Protein AF-A0A820JT38-F1 (afdb_monomer)

Radius of gyration: 21.1 Å; Cα contacts (8 Å, |Δi|>4): 162; chains: 1; bounding box: 49×40×74 Å

Secondary structure (DSSP, 8-state):
-HHHHHHHHHHHHHHHHHH--HHHHHHHHHHHHHSPS-GGGTTGGG--PPPPSSHHHHTSHHHHHHHHHHHHHHHS--TTHHHHHHHHH-TT---S---------S-----EEE-TT--EEEGGGGSSS--HHHHHHHHTT--HHHHHHHHHHHHHHHHHTT----HHHHHHHHHHHHHHHHHHHHHHHHT-SGGGHHHHHHHHHHH-

InterPro domains:
  IPR051436 Autophagy-related EPG5 [PTHR31139] (6-208)
  IPR060556 Epg5-like, TPR-like [PF27737] (155-208)
  IPR060558 Epg5-like, N-terminal domain [PF27745] (1-121)

Solvent-accessible surface area (backbone atoms only — not comparable to full-atom values): 12317 Å² total; per-residue (Å²): 109,70,69,59,56,53,50,51,51,50,53,51,49,54,53,46,64,74,76,44,59,66,64,54,45,51,51,45,43,59,55,58,70,50,47,59,54,68,39,48,84,69,50,39,86,70,46,64,64,87,80,66,91,45,54,70,49,48,70,28,71,67,45,44,50,45,54,53,49,54,50,46,62,72,35,40,86,65,82,65,36,56,61,54,41,45,70,72,36,40,101,76,64,71,73,59,89,66,81,86,75,78,88,83,89,86,79,83,74,74,54,61,46,62,48,100,87,68,51,77,37,50,66,81,64,59,59,73,46,74,46,43,63,32,54,44,45,52,49,67,43,55,60,56,62,60,53,51,44,46,65,49,54,53,52,52,55,34,57,73,67,74,43,80,76,50,68,66,57,54,53,50,50,50,53,53,50,49,53,50,51,55,52,49,55,53,20,49,64,66,47,68,52,80,83,30,53,66,40,52,52,48,54,54,61,62,75,105

Mean predicted aligned error: 10.17 Å

pLDDT: mean 79.03, std 18.43, range [31.72, 95.62]

Organism: NCBI:txid433720

Structure (mmCIF, N/CA/C/O backbone):
data_AF-A0A820JT38-F1
#
_entry.id   AF-A0A820JT38-F1
#
loop_
_atom_site.group_PDB
_atom_site.id
_atom_site.type_symbol
_atom_site.label_atom_id
_atom_site.label_alt_id
_atom_site.label_comp_id
_atom_site.label_asym_id
_atom_site.label_entity_id
_atom_site.label_seq_id
_atom_site.pdbx_PDB_ins_code
_atom_site.Cartn_x
_atom_site.Cartn_y
_atom_site.Cartn_z
_atom_site.occupancy
_atom_site.B_iso_or_equiv
_atom_site.auth_seq_id
_atom_site.auth_comp_id
_atom_site.auth_asym_id
_atom_site.auth_atom_id
_atom_site.pdbx_PDB_model_num
ATOM 1 N N . PHE A 1 1 ? 28.021 5.448 -10.451 1.00 70.00 1 PHE A N 1
ATOM 2 C CA . PHE A 1 1 ? 26.920 6.382 -10.771 1.00 70.00 1 PHE A CA 1
ATOM 3 C C . PHE A 1 1 ? 25.595 5.918 -10.165 1.00 70.00 1 PHE A C 1
ATOM 5 O O . PHE A 1 1 ? 25.143 6.537 -9.217 1.00 70.00 1 PHE A O 1
ATOM 12 N N . TYR A 1 2 ? 25.034 4.781 -10.594 1.00 77.19 2 TYR A N 1
ATOM 13 C CA . TYR A 1 2 ? 23.730 4.281 -10.124 1.00 77.19 2 TYR A CA 1
ATOM 14 C C . TYR A 1 2 ? 23.557 4.170 -8.596 1.00 77.19 2 TYR A C 1
ATOM 16 O O . TYR A 1 2 ? 22.574 4.657 -8.041 1.00 77.19 2 TYR A O 1
ATOM 24 N N . THR A 1 3 ? 24.531 3.580 -7.898 1.00 83.19 3 THR A N 1
ATOM 25 C CA . THR A 1 3 ? 24.501 3.426 -6.432 1.00 83.19 3 THR A CA 1
ATOM 26 C C . THR A 1 3 ? 24.465 4.773 -5.710 1.00 83.19 3 THR A C 1
ATOM 28 O O . THR A 1 3 ? 23.730 4.937 -4.742 1.00 83.19 3 THR A O 1
ATOM 31 N N . TYR A 1 4 ? 25.214 5.752 -6.223 1.00 87.69 4 TYR A N 1
ATOM 32 C CA . TYR A 1 4 ? 25.262 7.106 -5.678 1.00 87.69 4 TYR A CA 1
ATOM 33 C C . TYR A 1 4 ? 23.919 7.824 -5.862 1.00 87.69 4 TYR A C 1
ATOM 35 O O . TYR A 1 4 ? 23.376 8.366 -4.904 1.00 87.69 4 TYR A O 1
ATOM 43 N N . THR A 1 5 ? 23.320 7.739 -7.054 1.00 87.75 5 THR A N 1
ATOM 44 C CA . THR A 1 5 ? 21.993 8.314 -7.322 1.00 87.75 5 THR A CA 1
ATOM 45 C C . THR A 1 5 ? 20.912 7.681 -6.443 1.00 87.75 5 THR A C 1
ATOM 47 O O . THR A 1 5 ? 20.077 8.393 -5.891 1.00 87.75 5 THR A O 1
ATOM 50 N N . ARG A 1 6 ? 20.947 6.355 -6.240 1.00 85.62 6 ARG A N 1
ATOM 51 C CA . ARG A 1 6 ? 20.030 5.666 -5.315 1.00 85.62 6 ARG A CA 1
ATOM 52 C C . ARG A 1 6 ? 20.213 6.118 -3.867 1.00 85.62 6 ARG A C 1
ATOM 54 O O . ARG A 1 6 ? 19.229 6.258 -3.146 1.00 85.62 6 ARG A O 1
ATOM 61 N N . GLN A 1 7 ? 21.451 6.338 -3.434 1.00 89.44 7 GLN A N 1
ATOM 62 C CA . GLN A 1 7 ? 21.735 6.817 -2.085 1.00 89.44 7 GLN A CA 1
ATOM 63 C C . GLN A 1 7 ? 21.218 8.243 -1.871 1.00 89.44 7 GLN A C 1
ATOM 65 O O . GLN A 1 7 ? 20.583 8.500 -0.850 1.00 89.44 7 GLN A O 1
ATOM 70 N N . LEU A 1 8 ? 21.426 9.138 -2.840 1.00 91.44 8 LEU A N 1
ATOM 71 C CA . LEU A 1 8 ? 20.862 10.489 -2.811 1.00 91.44 8 LEU A CA 1
ATOM 72 C C . LEU A 1 8 ? 19.334 10.450 -2.756 1.00 91.44 8 LEU A C 1
ATOM 74 O O . LEU A 1 8 ? 18.736 11.092 -1.900 1.00 91.44 8 LEU A O 1
ATOM 78 N N . LEU A 1 9 ? 18.706 9.636 -3.607 1.00 92.62 9 LEU A N 1
ATOM 79 C CA . LEU A 1 9 ? 17.253 9.481 -3.628 1.00 92.62 9 LEU A CA 1
ATOM 80 C C . LEU A 1 9 ? 16.720 8.975 -2.280 1.00 92.62 9 LEU A C 1
ATOM 82 O O . LEU A 1 9 ? 15.746 9.520 -1.766 1.00 92.62 9 LEU A O 1
ATOM 86 N N . LYS A 1 10 ? 17.401 8.004 -1.658 1.00 91.19 10 LYS A N 1
ATOM 87 C CA . LYS A 1 10 ? 17.075 7.548 -0.301 1.00 91.19 10 LYS A CA 1
ATOM 88 C C . LYS A 1 10 ? 17.132 8.697 0.712 1.00 91.19 10 LYS A C 1
ATOM 90 O O . LYS A 1 10 ? 16.185 8.876 1.467 1.00 91.19 10 LYS A O 1
ATOM 95 N N . GLN A 1 11 ? 18.205 9.489 0.703 1.00 93.12 11 GLN A N 1
ATOM 96 C CA . GLN A 1 11 ? 18.369 10.629 1.613 1.00 93.12 11 GLN A CA 1
ATOM 97 C C . GLN A 1 11 ? 17.285 11.692 1.406 1.00 93.12 11 GLN A C 1
ATOM 99 O O . GLN A 1 11 ? 16.741 12.215 2.376 1.00 93.12 11 GLN A O 1
ATOM 104 N N . THR A 1 12 ? 16.929 11.992 0.156 1.00 92.69 12 THR A N 1
ATOM 105 C CA . THR A 1 12 ? 15.838 12.920 -0.157 1.00 92.69 12 THR A CA 1
ATOM 106 C C . THR A 1 12 ? 14.508 12.399 0.370 1.00 92.69 12 THR A C 1
ATOM 108 O O . THR A 1 12 ? 13.770 13.142 1.009 1.00 92.69 12 THR A O 1
ATOM 111 N N . ILE A 1 13 ? 14.216 11.117 0.163 1.00 93.25 13 ILE A N 1
ATOM 112 C CA . ILE A 1 13 ? 12.989 10.486 0.651 1.00 93.25 13 ILE A CA 1
ATOM 113 C C . ILE A 1 13 ? 12.939 10.473 2.183 1.00 93.25 13 ILE A C 1
ATOM 115 O O . ILE A 1 13 ? 11.888 10.734 2.762 1.00 93.25 13 ILE A O 1
ATOM 119 N N . ASP A 1 14 ? 14.068 10.247 2.854 1.00 91.56 14 ASP A N 1
ATOM 120 C CA . ASP A 1 14 ? 14.158 10.340 4.314 1.00 91.56 14 ASP A CA 1
ATOM 121 C C . ASP A 1 14 ? 13.807 11.745 4.823 1.00 91.56 14 ASP A C 1
ATOM 123 O O . ASP A 1 14 ? 13.081 11.881 5.809 1.00 91.56 14 ASP A O 1
ATOM 127 N N . ILE A 1 15 ? 14.258 12.791 4.126 1.00 91.44 15 ILE A N 1
ATOM 128 C CA . ILE A 1 15 ? 13.886 14.180 4.427 1.00 91.44 15 ILE A CA 1
ATOM 129 C C . ILE A 1 15 ? 12.389 14.396 4.182 1.00 91.44 15 ILE A C 1
ATOM 131 O O . ILE A 1 15 ? 11.715 14.978 5.030 1.00 91.44 15 ILE A O 1
ATOM 135 N N . VAL A 1 16 ? 11.856 13.895 3.065 1.00 90.81 16 VAL A N 1
ATOM 136 C CA . VAL A 1 16 ? 10.425 13.990 2.751 1.00 90.81 16 VAL A CA 1
ATOM 137 C C . VAL A 1 16 ? 9.589 13.334 3.846 1.00 90.81 16 VAL A C 1
ATOM 139 O O . VAL A 1 16 ? 8.651 13.956 4.313 1.00 90.81 16 VAL A O 1
ATOM 142 N N . TYR A 1 17 ? 9.943 12.148 4.341 1.00 90.19 17 TYR A N 1
ATOM 143 C CA . TYR A 1 17 ? 9.201 11.523 5.444 1.00 90.19 17 TYR A CA 1
ATOM 144 C C . TYR A 1 17 ? 9.362 12.241 6.783 1.00 90.19 17 TYR A C 1
ATOM 146 O O . TYR A 1 17 ? 8.461 12.182 7.613 1.00 90.19 17 TYR A O 1
ATOM 154 N N . LYS A 1 18 ? 10.491 12.917 7.016 1.00 88.81 18 LYS A N 1
ATOM 155 C CA . LYS A 1 18 ? 10.715 13.669 8.257 1.00 88.81 18 LYS A CA 1
ATOM 156 C C . LYS A 1 18 ? 9.777 14.874 8.390 1.00 88.81 18 LYS A C 1
ATOM 158 O O . LYS A 1 18 ? 9.416 15.231 9.507 1.00 88.81 18 LYS A O 1
ATOM 163 N N . TYR A 1 19 ? 9.421 15.505 7.273 1.00 86.50 19 TYR A N 1
ATOM 164 C CA . TYR A 1 19 ? 8.594 16.719 7.248 1.00 86.50 19 TYR A CA 1
ATOM 165 C C . TYR A 1 19 ? 7.233 16.524 6.569 1.00 86.50 19 TYR A C 1
ATOM 167 O O . TYR A 1 19 ? 6.393 17.420 6.600 1.00 86.50 19 TYR A O 1
ATOM 175 N N . GLY A 1 20 ? 7.030 15.375 5.935 1.00 81.94 20 GLY A N 1
ATOM 176 C CA . GLY A 1 20 ? 5.855 15.047 5.148 1.00 81.94 20 GLY A CA 1
ATOM 177 C C . GLY A 1 20 ? 4.708 14.504 5.987 1.00 81.94 20 GLY A C 1
ATOM 178 O O . GLY A 1 20 ? 4.849 14.105 7.141 1.00 81.94 20 GLY A O 1
ATOM 179 N N . ASN A 1 21 ? 3.545 14.493 5.360 1.00 88.62 21 ASN A N 1
ATOM 180 C CA . ASN A 1 21 ? 2.289 13.973 5.857 1.00 88.62 21 ASN A CA 1
ATOM 181 C C . ASN A 1 21 ? 1.843 12.768 4.998 1.00 88.62 21 ASN A C 1
ATOM 183 O O . ASN A 1 21 ? 2.627 12.108 4.305 1.00 88.62 21 ASN A O 1
ATOM 187 N N . TYR A 1 22 ? 0.554 12.442 5.070 1.00 93.12 22 TYR A N 1
ATOM 188 C CA . TYR A 1 22 ? -0.049 11.360 4.300 1.00 93.12 22 TYR A CA 1
ATOM 189 C C . TYR A 1 22 ? 0.136 11.539 2.785 1.00 93.12 22 TYR A C 1
ATOM 191 O O . TYR A 1 22 ? 0.372 10.559 2.082 1.00 93.12 22 TYR A O 1
ATOM 199 N N . ASN A 1 23 ? 0.087 12.772 2.277 1.00 93.19 23 ASN A N 1
ATOM 200 C CA . ASN A 1 23 ? 0.171 13.057 0.847 1.00 93.19 23 ASN A CA 1
ATOM 201 C C . ASN A 1 23 ? 1.546 12.726 0.267 1.00 93.19 23 ASN A C 1
ATOM 203 O O . ASN A 1 23 ? 1.616 12.161 -0.817 1.00 93.19 23 ASN A O 1
ATOM 207 N N . GLU A 1 24 ? 2.634 13.018 0.978 1.00 93.19 24 GLU A N 1
ATOM 208 C CA . GLU A 1 24 ? 3.995 12.694 0.543 1.00 93.19 24 GLU A CA 1
ATOM 209 C C . GLU A 1 24 ? 4.210 11.180 0.499 1.00 93.19 24 GLU A C 1
ATOM 211 O O . GLU A 1 24 ? 4.825 10.655 -0.428 1.00 93.19 24 GLU A O 1
ATOM 216 N N . THR A 1 25 ? 3.627 10.459 1.457 1.00 92.06 25 THR A N 1
ATOM 217 C CA . THR A 1 25 ? 3.640 8.993 1.447 1.00 92.06 25 THR A CA 1
ATOM 218 C C . THR A 1 25 ? 2.901 8.441 0.228 1.00 92.06 25 THR A C 1
ATOM 220 O O . THR A 1 25 ? 3.422 7.581 -0.483 1.00 92.06 25 THR A O 1
ATOM 223 N N . LEU A 1 26 ? 1.702 8.968 -0.047 1.00 94.31 26 LEU A N 1
ATOM 224 C CA . LEU A 1 26 ? 0.902 8.593 -1.215 1.00 94.31 26 LEU A CA 1
ATOM 225 C C . LEU A 1 26 ? 1.589 8.985 -2.528 1.00 94.31 26 LEU A C 1
ATOM 227 O O . LEU A 1 26 ? 1.531 8.239 -3.504 1.00 94.31 26 LEU A O 1
ATOM 231 N N . PHE A 1 27 ? 2.278 10.122 -2.553 1.00 93.62 27 PHE A N 1
ATOM 232 C CA . PHE A 1 27 ? 3.084 10.557 -3.682 1.00 93.62 27 PHE A CA 1
ATOM 233 C C . PHE A 1 27 ? 4.187 9.538 -3.971 1.00 93.62 27 PHE A C 1
ATOM 235 O O . PHE A 1 27 ? 4.300 9.083 -5.108 1.00 93.62 27 PHE A O 1
ATOM 242 N N . ILE A 1 28 ? 4.952 9.119 -2.959 1.00 94.31 28 ILE A N 1
ATOM 243 C CA . ILE A 1 28 ? 6.065 8.181 -3.146 1.00 94.31 28 ILE A CA 1
ATOM 244 C C . ILE A 1 28 ? 5.573 6.827 -3.670 1.00 94.31 28 ILE A C 1
ATOM 246 O O . ILE A 1 28 ? 6.100 6.353 -4.676 1.00 94.31 28 ILE A O 1
ATOM 250 N N . ILE A 1 29 ? 4.547 6.222 -3.059 1.00 94.50 29 ILE A N 1
ATOM 251 C CA . ILE A 1 29 ? 4.023 4.926 -3.529 1.00 94.50 29 ILE A CA 1
ATOM 252 C C . ILE A 1 29 ? 3.475 5.011 -4.961 1.00 94.50 29 ILE A C 1
ATOM 254 O O . ILE A 1 29 ? 3.780 4.141 -5.775 1.00 94.50 29 ILE A O 1
ATOM 258 N N . ASN A 1 30 ? 2.758 6.085 -5.315 1.00 92.88 30 ASN A N 1
ATOM 259 C CA . ASN A 1 30 ? 2.271 6.29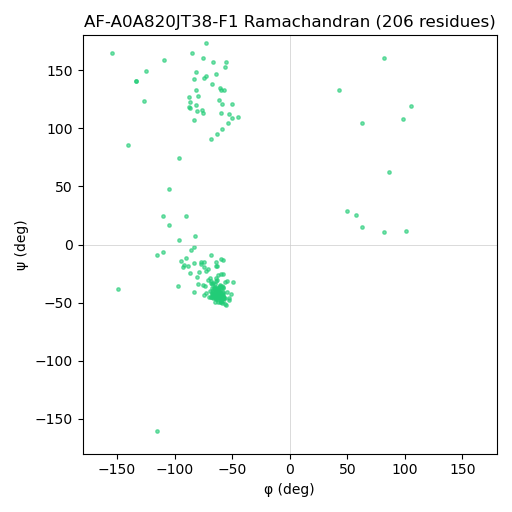3 -6.683 1.00 92.88 30 ASN A CA 1
ATOM 260 C C . ASN A 1 30 ? 3.416 6.363 -7.708 1.00 92.88 30 ASN A C 1
ATOM 262 O O . ASN A 1 30 ? 3.267 5.884 -8.831 1.00 92.88 30 ASN A O 1
ATOM 266 N N . HIS A 1 31 ? 4.559 6.951 -7.344 1.00 91.56 31 HIS A N 1
ATOM 267 C CA . HIS A 1 31 ? 5.725 7.014 -8.230 1.00 91.56 31 HIS A CA 1
ATOM 268 C C . HIS A 1 31 ? 6.439 5.670 -8.332 1.00 91.56 31 HIS A C 1
ATOM 270 O O . HIS A 1 31 ? 6.772 5.246 -9.435 1.00 91.56 31 HIS A O 1
ATOM 276 N N . VAL A 1 32 ? 6.631 4.982 -7.204 1.00 93.12 32 VAL A N 1
ATOM 277 C CA . VAL A 1 32 ? 7.275 3.663 -7.171 1.00 93.12 32 VAL A CA 1
ATOM 278 C C . VAL A 1 32 ? 6.503 2.656 -8.022 1.00 93.12 32 VAL A C 1
ATOM 280 O O . VAL A 1 32 ? 7.104 1.940 -8.815 1.00 93.12 32 VAL A O 1
ATOM 283 N N . LEU A 1 33 ? 5.174 2.637 -7.924 1.00 92.25 33 LEU A N 1
ATOM 284 C CA . LEU A 1 33 ? 4.343 1.682 -8.657 1.00 92.25 33 LEU A CA 1
ATOM 285 C C . LEU A 1 33 ? 4.282 1.950 -10.178 1.00 92.25 33 LEU A C 1
ATOM 287 O O . LEU A 1 33 ? 4.014 1.041 -10.966 1.00 92.25 33 LEU A O 1
ATOM 291 N N . ARG A 1 34 ? 4.586 3.176 -10.625 1.00 90.00 34 ARG A N 1
ATOM 292 C CA . ARG A 1 34 ? 4.717 3.505 -12.057 1.00 90.00 34 ARG A CA 1
ATOM 293 C C . ARG A 1 34 ? 6.029 3.036 -12.678 1.00 90.00 34 ARG A C 1
ATOM 295 O O . ARG A 1 34 ? 6.133 3.019 -13.901 1.00 90.00 34 ARG A O 1
ATOM 302 N N . CYS A 1 35 ? 7.027 2.677 -11.873 1.00 88.00 35 CYS A N 1
ATOM 303 C CA . CYS A 1 35 ? 8.286 2.159 -12.392 1.00 88.00 35 CYS A CA 1
ATOM 304 C C . CYS A 1 35 ? 8.093 0.791 -13.079 1.00 88.00 35 CYS A C 1
ATOM 306 O O . CYS A 1 35 ? 7.130 0.077 -12.775 1.00 88.00 35 CYS A O 1
ATOM 308 N N . PRO A 1 36 ? 9.006 0.403 -13.990 1.00 86.62 36 PRO A N 1
ATOM 309 C CA . PRO A 1 36 ? 9.019 -0.934 -14.582 1.00 86.62 36 PRO A CA 1
ATOM 310 C C . PRO A 1 36 ? 9.071 -2.039 -13.512 1.00 86.62 36 PRO A C 1
ATOM 312 O O . PRO A 1 36 ? 9.548 -1.778 -12.404 1.00 86.62 36 PRO A O 1
ATOM 315 N N . PRO A 1 37 ? 8.628 -3.269 -13.829 1.00 86.69 37 PRO A N 1
ATOM 316 C CA . PRO A 1 37 ? 8.698 -4.394 -12.896 1.00 86.69 37 PRO A CA 1
ATOM 317 C C . PRO A 1 37 ? 10.130 -4.660 -12.400 1.00 86.69 37 PRO A C 1
ATOM 319 O O . PRO A 1 37 ? 11.112 -4.367 -13.084 1.00 86.69 37 PRO A O 1
ATOM 322 N N . GLY A 1 38 ? 10.253 -5.233 -11.201 1.00 87.06 38 GLY A N 1
ATOM 323 C CA . GLY A 1 38 ? 11.526 -5.435 -10.494 1.00 87.06 38 GLY A CA 1
ATOM 324 C C . GLY A 1 38 ? 11.802 -4.408 -9.389 1.00 87.06 38 GLY A C 1
ATOM 325 O O . GLY A 1 38 ? 12.918 -4.337 -8.863 1.00 87.06 38 GLY A O 1
ATOM 326 N N . ILE A 1 39 ? 10.800 -3.608 -9.013 1.00 91.38 39 ILE A N 1
ATOM 327 C CA . ILE A 1 39 ? 10.887 -2.637 -7.915 1.00 91.38 39 ILE A CA 1
ATOM 328 C C . ILE A 1 39 ? 11.151 -3.283 -6.552 1.00 91.38 39 ILE A C 1
ATOM 330 O O . ILE A 1 39 ? 11.780 -2.636 -5.709 1.00 91.38 39 ILE A O 1
ATOM 334 N N . HIS A 1 40 ? 10.770 -4.551 -6.345 1.00 92.50 40 HIS A N 1
ATOM 335 C CA . HIS A 1 40 ? 11.000 -5.274 -5.088 1.00 92.50 40 HIS A CA 1
ATOM 336 C C . HIS A 1 40 ? 12.476 -5.266 -4.659 1.00 92.50 40 HIS A C 1
ATOM 338 O O . HIS A 1 40 ? 12.781 -5.231 -3.466 1.00 92.50 40 HIS A O 1
ATOM 344 N N . GLN A 1 41 ? 13.398 -5.241 -5.627 1.00 90.38 41 GLN A N 1
ATOM 345 C CA . GLN A 1 41 ? 14.844 -5.305 -5.395 1.00 90.38 41 GLN A CA 1
ATOM 346 C C . GLN A 1 41 ? 15.446 -3.985 -4.911 1.00 90.38 41 GLN A C 1
ATOM 348 O O . GLN A 1 41 ? 16.590 -3.959 -4.454 1.00 90.38 41 GLN A O 1
ATOM 353 N N . TRP A 1 42 ? 14.739 -2.862 -5.070 1.00 87.62 42 TRP A N 1
ATOM 354 C CA . TRP A 1 42 ? 15.363 -1.557 -4.864 1.00 87.62 42 TRP A CA 1
ATOM 355 C C . TRP A 1 42 ? 14.468 -0.443 -4.354 1.00 87.62 42 TRP A C 1
ATOM 357 O O . TRP A 1 42 ? 14.942 0.365 -3.556 1.00 87.62 42 TRP A O 1
ATOM 367 N N . ALA A 1 43 ? 13.219 -0.375 -4.805 1.00 91.19 43 ALA A N 1
ATOM 368 C CA . ALA A 1 43 ? 12.328 0.733 -4.491 1.00 91.19 43 ALA A CA 1
ATOM 369 C C . ALA A 1 43 ? 11.473 0.473 -3.248 1.00 91.19 43 ALA A C 1
ATOM 371 O O . ALA A 1 43 ? 10.960 1.420 -2.662 1.00 91.19 43 ALA A O 1
ATOM 372 N N . THR A 1 44 ? 11.350 -0.782 -2.808 1.00 89.75 44 THR A N 1
ATOM 373 C CA . THR A 1 44 ? 10.533 -1.166 -1.644 1.00 89.75 44 THR A CA 1
ATOM 374 C C . THR A 1 44 ? 10.845 -0.327 -0.408 1.00 89.75 44 THR A C 1
ATOM 376 O O . THR A 1 44 ? 9.941 0.170 0.250 1.00 89.75 44 THR A O 1
ATOM 379 N N . ASN A 1 45 ? 12.132 -0.082 -0.144 1.00 89.25 45 ASN A N 1
ATOM 380 C CA . ASN A 1 45 ? 12.598 0.672 1.025 1.00 89.25 45 ASN A CA 1
ATOM 381 C C . ASN A 1 45 ? 12.244 2.171 0.991 1.00 89.25 45 ASN A C 1
ATOM 383 O O . ASN A 1 45 ? 12.483 2.883 1.969 1.00 89.25 45 ASN A O 1
ATOM 387 N N . PHE A 1 46 ? 11.734 2.664 -0.138 1.00 92.69 46 PHE A N 1
ATOM 388 C CA . PHE A 1 46 ? 11.250 4.032 -0.288 1.00 92.69 46 PHE A CA 1
ATOM 389 C C . PHE A 1 46 ? 9.794 4.179 0.128 1.00 92.69 46 PHE A C 1
ATOM 391 O O . PHE A 1 46 ? 9.383 5.274 0.501 1.00 92.69 46 PHE A O 1
ATOM 398 N N . VAL A 1 47 ? 9.012 3.103 0.093 1.00 93.50 47 VAL A N 1
ATOM 399 C CA . VAL A 1 47 ? 7.618 3.129 0.524 1.00 93.50 47 VAL A CA 1
ATOM 400 C C . VAL A 1 47 ? 7.571 2.872 2.024 1.00 93.50 47 VAL A C 1
ATOM 402 O O . VAL A 1 47 ? 8.069 1.857 2.499 1.00 93.50 47 VAL A O 1
ATOM 405 N N . ARG A 1 48 ? 6.986 3.800 2.784 1.00 90.81 48 ARG A N 1
ATOM 406 C CA . ARG A 1 48 ? 6.770 3.654 4.227 1.00 90.81 48 ARG A CA 1
ATOM 407 C C . ARG A 1 48 ? 5.311 3.899 4.539 1.00 90.81 48 ARG A C 1
ATOM 409 O O . ARG A 1 48 ? 4.794 4.961 4.224 1.00 90.81 48 ARG A O 1
ATOM 416 N N . PHE A 1 49 ? 4.660 2.936 5.173 1.00 92.69 49 PHE A N 1
ATOM 417 C CA . PHE A 1 49 ? 3.307 3.126 5.674 1.00 92.69 49 PHE A CA 1
ATOM 418 C C . PHE A 1 49 ? 3.337 3.864 7.019 1.00 92.69 49 PHE A C 1
ATOM 420 O O . PHE A 1 49 ? 4.118 3.517 7.908 1.00 92.69 49 PHE A O 1
ATOM 427 N N . LEU A 1 50 ? 2.494 4.885 7.173 1.00 92.44 50 LEU A N 1
ATOM 428 C CA . LEU A 1 50 ? 2.385 5.660 8.406 1.00 92.44 50 LEU A CA 1
ATOM 429 C C . LEU A 1 50 ? 1.391 4.984 9.351 1.00 92.44 50 LEU A C 1
ATOM 431 O O . LEU A 1 50 ? 0.206 4.858 9.041 1.00 92.44 50 LEU A O 1
ATOM 435 N N . LEU A 1 51 ? 1.879 4.556 10.513 1.00 91.88 51 LEU A N 1
ATOM 436 C CA . LEU A 1 51 ? 1.069 3.904 11.540 1.00 91.88 51 LEU A CA 1
ATOM 437 C C . LEU A 1 51 ? 0.356 4.951 12.410 1.00 91.88 51 LEU A C 1
ATOM 439 O O . LEU A 1 51 ? 0.947 5.990 12.717 1.00 91.88 51 LEU A O 1
ATOM 443 N N . PRO A 1 52 ? -0.893 4.696 12.830 1.00 91.25 52 PRO A N 1
ATOM 444 C CA . PRO A 1 52 ? -1.594 5.582 13.743 1.00 91.25 52 PRO A CA 1
ATOM 445 C C . PRO A 1 52 ? -1.021 5.405 15.152 1.00 91.25 52 PRO A C 1
ATOM 447 O O . PRO A 1 52 ? -0.701 4.292 15.559 1.00 91.25 52 PRO A O 1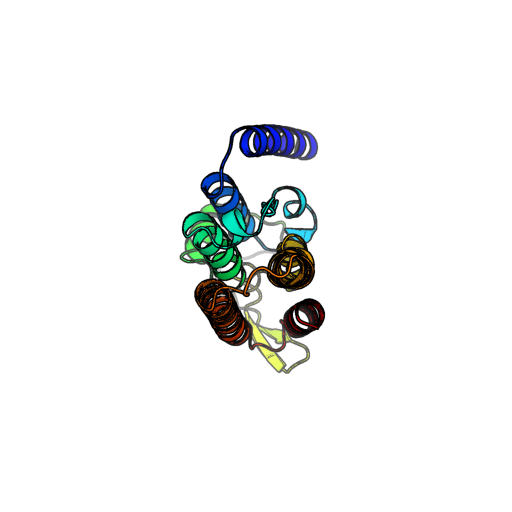
ATOM 450 N N . THR A 1 53 ? -0.922 6.480 15.931 1.00 87.06 53 THR A N 1
ATOM 451 C CA . THR A 1 53 ? -0.437 6.394 17.321 1.00 87.06 53 THR A CA 1
ATOM 452 C C . THR A 1 53 ? -1.558 6.165 18.340 1.00 87.06 53 THR A C 1
ATOM 454 O O . THR A 1 53 ? -1.275 5.845 19.492 1.00 87.06 53 THR A O 1
ATOM 457 N N . SER A 1 54 ? -2.826 6.306 17.936 1.00 85.19 54 SER A N 1
ATOM 458 C CA . SER A 1 54 ? -4.009 6.098 18.782 1.00 85.19 54 SER A CA 1
ATOM 459 C C . SER A 1 54 ? -5.249 5.709 17.962 1.00 85.19 54 SER A C 1
ATOM 461 O O . SER A 1 54 ? -5.287 5.911 16.744 1.00 85.19 54 SER A O 1
ATOM 463 N N . PHE A 1 55 ? -6.290 5.194 18.629 1.00 85.19 55 PHE A N 1
ATOM 464 C CA . PHE A 1 55 ? -7.593 4.904 18.005 1.00 85.19 55 PHE A CA 1
ATOM 465 C C . PHE A 1 55 ? -8.270 6.151 17.439 1.00 85.19 55 PHE A C 1
ATOM 467 O O . PHE A 1 55 ? -8.871 6.077 16.372 1.00 85.19 55 PHE A O 1
ATOM 474 N N . ASP A 1 56 ? -8.135 7.302 18.098 1.00 86.19 56 ASP A N 1
ATOM 475 C CA . ASP A 1 56 ? -8.721 8.554 17.609 1.00 86.19 56 ASP A CA 1
ATOM 476 C C . ASP A 1 56 ? -8.103 8.978 16.273 1.00 86.19 56 ASP A C 1
ATOM 478 O O . ASP A 1 56 ? -8.808 9.422 15.368 1.00 86.19 56 ASP A O 1
ATOM 482 N N . ILE A 1 57 ? -6.788 8.787 16.118 1.00 90.12 57 ILE A N 1
ATOM 483 C CA . ILE A 1 57 ? -6.099 9.039 14.849 1.00 90.12 57 ILE A CA 1
ATOM 484 C C . ILE A 1 57 ? -6.541 8.019 13.808 1.00 90.12 57 ILE A C 1
ATOM 486 O O . ILE A 1 57 ? -6.866 8.413 12.692 1.00 90.12 57 ILE A O 1
ATOM 490 N N . LEU A 1 58 ? -6.606 6.737 14.170 1.00 89.75 58 LEU A N 1
ATOM 491 C CA . LEU A 1 58 ? -7.060 5.668 13.281 1.00 89.75 58 LEU A CA 1
ATOM 492 C C . LEU A 1 58 ? -8.482 5.904 12.7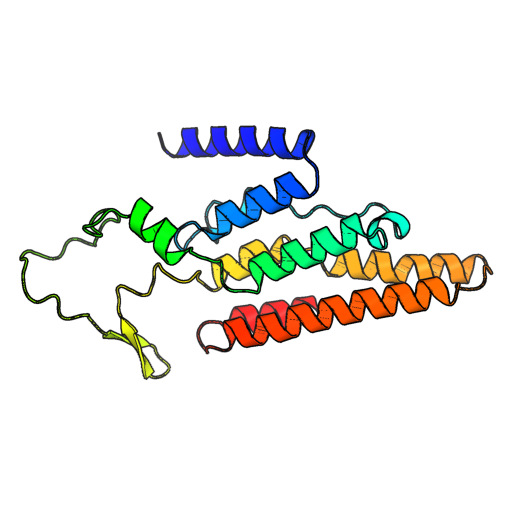56 1.00 89.75 58 LEU A C 1
ATOM 494 O O . LEU A 1 58 ? -8.735 5.711 11.571 1.00 89.75 58 LEU A O 1
ATOM 498 N N . CYS A 1 59 ? -9.384 6.374 13.618 1.00 88.94 59 CYS A N 1
ATOM 499 C CA . CYS A 1 59 ? -10.761 6.713 13.269 1.00 88.94 59 CYS A CA 1
ATOM 500 C C . CYS A 1 59 ? -10.907 8.113 12.658 1.00 88.94 59 CYS A C 1
ATOM 502 O O . CYS A 1 59 ? -12.016 8.516 12.301 1.00 88.94 59 CYS A O 1
ATOM 504 N N . SER A 1 60 ? -9.820 8.881 12.538 1.00 92.25 60 SER A N 1
ATOM 505 C CA . SER A 1 60 ? -9.887 10.198 11.918 1.00 92.25 60 SER A CA 1
ATOM 506 C C . SER A 1 60 ? -10.194 10.054 10.419 1.00 92.25 60 SER A C 1
ATOM 508 O O . SER A 1 60 ? -9.587 9.221 9.737 1.00 92.25 60 SER A O 1
ATOM 510 N N . PRO A 1 61 ? -11.075 10.895 9.846 1.00 92.56 61 PRO A N 1
ATOM 511 C CA . PRO A 1 61 ? -11.398 10.831 8.421 1.00 92.56 61 PRO A CA 1
ATOM 512 C C . PRO A 1 61 ? -10.169 10.955 7.512 1.00 92.56 61 PRO A C 1
ATOM 514 O O . PRO A 1 61 ? -10.126 10.357 6.439 1.00 92.56 61 PRO A O 1
ATOM 517 N N . MET A 1 62 ? -9.156 11.722 7.935 1.00 93.88 62 MET A N 1
ATOM 518 C CA . MET A 1 62 ? -7.903 11.853 7.191 1.00 93.88 62 MET A CA 1
ATOM 519 C C . MET A 1 62 ? -7.115 10.546 7.152 1.00 93.88 62 MET A C 1
ATOM 521 O O . MET A 1 62 ? -6.652 10.163 6.079 1.00 93.88 62 MET A O 1
ATOM 525 N N . TYR A 1 63 ? -6.985 9.858 8.287 1.00 94.44 63 TYR A N 1
ATOM 526 C CA . TYR A 1 63 ? -6.248 8.602 8.344 1.00 94.44 63 TYR A CA 1
ATOM 527 C C . TYR A 1 63 ? -6.978 7.491 7.585 1.00 94.44 63 TYR A C 1
ATOM 529 O O . TYR A 1 63 ? -6.367 6.824 6.757 1.00 94.44 63 TYR A O 1
ATOM 537 N N . ILE A 1 64 ? -8.297 7.357 7.766 1.00 94.44 64 ILE A N 1
ATOM 538 C CA . ILE A 1 64 ? -9.113 6.378 7.025 1.00 94.44 64 ILE A CA 1
ATOM 539 C C . ILE A 1 64 ? -8.949 6.581 5.513 1.00 94.44 64 ILE A C 1
ATOM 541 O O . ILE A 1 64 ? -8.682 5.630 4.779 1.00 94.44 64 ILE A O 1
ATOM 545 N N . ARG A 1 65 ? -9.027 7.834 5.040 1.00 94.81 65 ARG A N 1
ATOM 546 C CA . ARG A 1 65 ? -8.788 8.170 3.629 1.00 94.81 65 ARG A CA 1
ATOM 547 C C . ARG A 1 65 ? -7.375 7.827 3.175 1.00 94.81 65 ARG A C 1
ATOM 549 O O . ARG A 1 65 ? -7.214 7.336 2.063 1.00 94.81 65 ARG A O 1
ATOM 556 N N . TYR A 1 66 ? -6.369 8.100 4.002 1.00 95.62 66 TYR A N 1
ATOM 557 C CA . TYR A 1 66 ? -4.983 7.753 3.704 1.00 95.62 66 TYR A CA 1
ATOM 558 C C . TYR A 1 66 ? -4.819 6.243 3.514 1.00 95.62 66 TYR 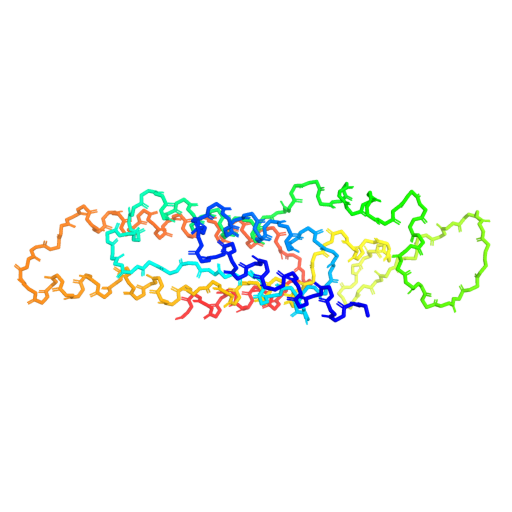A C 1
ATOM 560 O O . TYR A 1 66 ? -4.285 5.826 2.488 1.00 95.62 66 TYR A O 1
ATOM 568 N N . VAL A 1 67 ? -5.331 5.430 4.443 1.00 95.19 67 VAL A N 1
ATOM 569 C CA . VAL A 1 67 ? -5.222 3.970 4.346 1.00 95.19 67 VAL A CA 1
ATOM 570 C C . VAL A 1 67 ? -5.984 3.437 3.138 1.00 95.19 67 VAL A C 1
ATOM 572 O O . VAL A 1 67 ? -5.434 2.656 2.363 1.00 95.19 67 VAL A O 1
ATOM 575 N N . ALA A 1 68 ? -7.220 3.900 2.937 1.00 95.00 68 ALA A N 1
ATOM 576 C CA . ALA A 1 68 ? -8.025 3.514 1.787 1.00 95.00 68 ALA A CA 1
ATOM 577 C C . ALA A 1 68 ? -7.320 3.854 0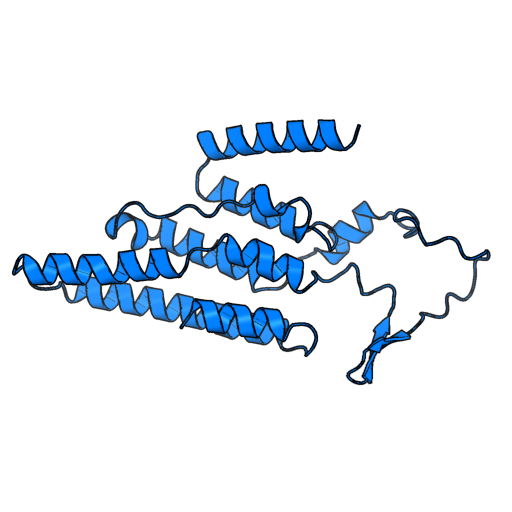.467 1.00 95.00 68 ALA A C 1
ATOM 579 O O . ALA A 1 68 ? -7.267 3.026 -0.437 1.00 95.00 68 ALA A O 1
ATOM 580 N N . HIS A 1 69 ? -6.720 5.045 0.364 1.00 95.06 69 HIS A N 1
ATOM 581 C CA . HIS A 1 69 ? -5.987 5.454 -0.830 1.00 95.06 69 HIS A CA 1
ATOM 582 C C . HIS A 1 69 ? -4.696 4.653 -1.019 1.00 95.06 69 HIS A C 1
ATOM 584 O O . HIS A 1 69 ? -4.391 4.264 -2.143 1.00 95.06 69 HIS A O 1
ATOM 590 N N . PHE A 1 70 ? -3.955 4.371 0.055 1.00 95.31 70 PHE A N 1
ATOM 591 C CA . PHE A 1 70 ? -2.744 3.553 -0.001 1.00 95.31 70 PHE A CA 1
ATOM 592 C C . PHE A 1 70 ? -3.056 2.155 -0.547 1.00 95.31 70 PHE A C 1
ATOM 594 O O . PHE A 1 70 ? -2.431 1.718 -1.513 1.00 95.31 70 PHE A O 1
ATOM 601 N N . LEU A 1 71 ? -4.073 1.491 0.015 1.00 94.62 71 LEU A N 1
ATOM 602 C CA . LEU A 1 71 ? -4.516 0.174 -0.441 1.00 94.62 71 LEU A CA 1
ATOM 603 C C . LEU A 1 71 ? -5.064 0.219 -1.866 1.00 94.62 71 LEU A C 1
ATOM 605 O O . LEU A 1 71 ? -4.653 -0.594 -2.684 1.00 94.62 71 LEU A O 1
ATOM 609 N N . ALA A 1 72 ? -5.925 1.182 -2.196 1.00 93.81 72 ALA A N 1
ATOM 610 C CA . ALA A 1 72 ? -6.470 1.326 -3.546 1.00 93.81 72 ALA A CA 1
ATOM 611 C C . ALA A 1 72 ? -5.375 1.569 -4.597 1.00 93.81 72 ALA A C 1
ATOM 613 O O . ALA A 1 72 ? -5.471 1.055 -5.706 1.00 93.81 72 ALA A O 1
ATOM 614 N N . THR A 1 73 ? -4.316 2.311 -4.255 1.00 93.06 73 THR A N 1
ATOM 615 C CA . THR A 1 73 ? -3.185 2.554 -5.168 1.00 93.06 73 THR A CA 1
ATOM 616 C C . THR A 1 73 ? -2.436 1.260 -5.494 1.00 93.06 73 THR A C 1
ATOM 618 O O . THR A 1 73 ? -1.937 1.101 -6.603 1.00 93.06 73 THR A O 1
ATOM 621 N N . LEU A 1 74 ? -2.357 0.334 -4.537 1.00 92.69 74 LEU A N 1
ATOM 622 C CA . LEU A 1 74 ? -1.700 -0.959 -4.714 1.00 92.69 74 LEU A CA 1
ATOM 623 C C . LEU A 1 74 ? -2.613 -1.992 -5.390 1.00 92.69 74 LEU A C 1
ATOM 625 O O . LEU A 1 74 ? -2.168 -2.784 -6.221 1.00 92.69 74 LEU A O 1
ATOM 629 N N . LEU A 1 75 ? -3.884 -2.003 -4.994 1.00 92.31 75 LEU A N 1
ATOM 630 C CA . LEU A 1 75 ? -4.838 -3.048 -5.341 1.00 92.31 75 LEU A CA 1
ATOM 631 C C . LEU A 1 75 ? -5.571 -2.797 -6.657 1.00 92.31 75 LEU A C 1
ATOM 633 O O . LEU A 1 75 ? -6.108 -3.746 -7.214 1.00 92.31 75 LEU A O 1
ATOM 637 N N . PHE A 1 76 ? -5.595 -1.561 -7.159 1.00 90.19 76 PHE A N 1
ATOM 638 C CA . PHE A 1 76 ? -6.256 -1.218 -8.419 1.00 90.19 76 PHE A CA 1
ATOM 639 C C . PHE A 1 76 ? -5.241 -0.887 -9.521 1.00 90.19 76 PHE A C 1
ATOM 641 O O . PHE A 1 76 ? -4.110 -0.492 -9.223 1.00 90.19 76 PHE A O 1
ATOM 648 N N . PRO A 1 77 ? -5.634 -0.986 -10.807 1.00 82.00 77 PRO A N 1
ATOM 649 C CA . PRO A 1 77 ? -4.745 -0.661 -11.913 1.00 82.00 77 PRO A CA 1
ATOM 650 C C . PRO A 1 77 ? -4.276 0.796 -11.852 1.00 82.00 77 PRO A C 1
ATOM 652 O O . PRO A 1 77 ? -5.072 1.731 -11.702 1.00 82.00 77 PRO A O 1
ATOM 655 N N . ILE A 1 78 ? -2.971 1.004 -12.023 1.00 83.38 78 ILE A N 1
ATOM 656 C CA . ILE A 1 78 ? -2.373 2.340 -11.994 1.00 83.38 78 ILE A CA 1
ATOM 657 C C . ILE A 1 78 ? -2.706 3.052 -13.301 1.00 83.38 78 ILE A C 1
ATOM 659 O O . ILE A 1 78 ? -2.227 2.690 -14.376 1.00 83.38 78 ILE A O 1
ATOM 663 N N . LYS A 1 79 ? -3.519 4.102 -13.196 1.00 81.25 79 LYS A N 1
ATOM 664 C CA . LYS A 1 79 ? -3.973 4.882 -14.351 1.00 81.25 79 LYS A CA 1
ATOM 665 C C . LYS A 1 79 ? -2.791 5.435 -15.152 1.00 81.25 79 LYS A C 1
ATOM 667 O O . LYS A 1 79 ? -1.889 6.052 -14.576 1.00 81.25 79 LYS A O 1
ATOM 672 N N . ASN A 1 80 ? -2.857 5.270 -16.474 1.00 81.31 80 ASN A N 1
ATOM 673 C CA . ASN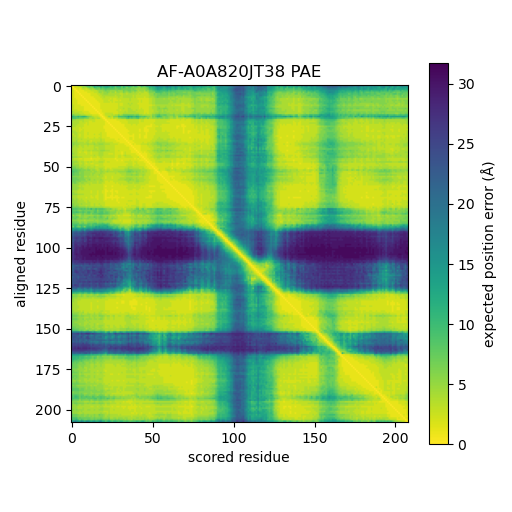 A 1 80 ? -1.894 5.777 -17.458 1.00 81.31 80 ASN A CA 1
ATOM 674 C C . ASN A 1 80 ? -0.446 5.294 -17.231 1.00 81.31 80 ASN A C 1
ATOM 676 O O . ASN A 1 80 ? 0.505 5.991 -17.595 1.00 81.31 80 ASN A O 1
ATOM 680 N N . ARG A 1 81 ? -0.253 4.137 -16.576 1.00 85.25 81 ARG A N 1
ATOM 681 C CA . ARG A 1 81 ? 1.081 3.548 -16.364 1.00 85.25 81 ARG A CA 1
ATOM 682 C C . ARG A 1 81 ? 1.729 3.135 -17.683 1.00 85.25 81 ARG A C 1
ATOM 684 O O . ARG A 1 81 ? 2.923 3.341 -17.864 1.00 85.25 81 ARG A O 1
ATOM 691 N N . ASP A 1 82 ? 0.934 2.604 -18.597 1.00 78.88 82 ASP A N 1
ATOM 692 C CA . ASP A 1 82 ? 1.305 2.284 -19.971 1.00 78.88 82 ASP A CA 1
ATOM 693 C C . ASP A 1 82 ? 1.874 3.507 -20.706 1.00 78.88 82 ASP A C 1
ATOM 695 O O . ASP A 1 82 ? 3.003 3.458 -21.189 1.00 78.88 82 ASP A O 1
ATOM 699 N N . ILE A 1 83 ? 1.157 4.635 -20.689 1.00 80.44 83 ILE A N 1
ATOM 700 C CA . ILE A 1 83 ? 1.586 5.895 -21.318 1.00 80.44 83 ILE A CA 1
ATOM 701 C C . ILE A 1 83 ? 2.875 6.415 -20.666 1.00 80.44 83 ILE A C 1
ATOM 703 O O . ILE A 1 83 ? 3.802 6.852 -21.348 1.00 80.44 83 ILE A O 1
ATOM 707 N N . PHE A 1 84 ? 2.957 6.358 -19.333 1.00 82.75 84 PHE A N 1
ATOM 708 C CA . PHE A 1 84 ? 4.155 6.768 -18.599 1.00 82.75 84 PHE A CA 1
ATOM 709 C C . PHE A 1 84 ? 5.385 5.949 -19.013 1.00 82.75 84 PHE A C 1
ATOM 711 O O . PHE A 1 84 ? 6.454 6.514 -19.247 1.00 82.75 84 PHE A O 1
ATOM 718 N N . LEU A 1 85 ? 5.233 4.629 -19.128 1.00 81.25 85 LEU A N 1
ATOM 719 C CA . LEU A 1 85 ? 6.326 3.735 -19.490 1.00 81.25 85 LEU A CA 1
ATOM 720 C C . LEU A 1 85 ? 6.710 3.837 -20.963 1.00 81.25 85 LEU A C 1
ATOM 722 O O . LEU A 1 85 ? 7.900 3.795 -21.251 1.00 81.25 85 LEU A O 1
ATOM 726 N N . GLN A 1 86 ? 5.761 4.054 -21.877 1.00 76.00 86 GLN A N 1
ATOM 727 C CA . GLN A 1 86 ? 6.065 4.343 -23.285 1.00 76.00 86 GLN A CA 1
ATOM 728 C C . GLN A 1 86 ? 6.959 5.583 -23.418 1.00 76.00 86 GLN A C 1
ATOM 730 O O . GLN A 1 86 ? 7.994 5.536 -24.079 1.00 76.00 86 GLN A O 1
ATOM 735 N N . ASN A 1 87 ? 6.625 6.664 -22.706 1.00 74.50 87 ASN A N 1
ATOM 736 C CA . ASN A 1 87 ? 7.438 7.883 -22.698 1.00 74.50 87 ASN A CA 1
ATOM 737 C C . ASN A 1 87 ? 8.833 7.662 -22.092 1.00 74.50 87 ASN A C 1
ATOM 739 O O . ASN A 1 87 ? 9.791 8.325 -22.486 1.00 74.50 87 ASN A O 1
ATOM 743 N N . TRP A 1 88 ? 8.955 6.749 -21.126 1.00 67.81 88 TRP A N 1
ATOM 744 C CA . TRP A 1 88 ? 10.226 6.435 -20.472 1.00 67.81 88 TRP A CA 1
ATOM 745 C C . TRP A 1 88 ? 11.112 5.490 -21.300 1.00 67.81 88 TRP A C 1
ATOM 747 O O . TRP A 1 88 ? 12.334 5.621 -21.280 1.00 67.81 88 TRP A O 1
ATOM 757 N N . LEU A 1 89 ? 10.504 4.559 -22.039 1.00 64.69 89 LEU A N 1
ATOM 758 C CA . LEU A 1 89 ? 11.187 3.582 -22.893 1.00 64.69 89 LEU A CA 1
ATOM 759 C C . LEU A 1 89 ? 11.550 4.148 -24.282 1.00 64.69 89 LEU A C 1
ATOM 761 O O . LEU A 1 89 ? 12.419 3.577 -24.946 1.00 64.69 89 LEU A O 1
ATOM 765 N N . GLY A 1 90 ? 10.950 5.279 -24.678 1.00 52.97 90 GLY A N 1
ATOM 766 C CA . GLY A 1 90 ? 11.120 5.940 -25.978 1.00 52.97 90 GLY A CA 1
ATOM 767 C C . GLY A 1 90 ? 10.248 5.321 -27.081 1.00 52.97 90 GLY A C 1
ATOM 768 O O . GLY A 1 90 ? 9.840 4.166 -26.974 1.00 52.97 90 GLY A O 1
ATOM 769 N N . GLU A 1 91 ? 10.002 6.060 -28.175 1.00 46.47 91 GLU A N 1
ATOM 770 C CA . GLU A 1 91 ? 9.161 5.633 -29.322 1.00 46.47 91 GLU A CA 1
ATOM 771 C C . GLU A 1 91 ? 9.631 4.329 -30.006 1.00 46.47 91 GLU A C 1
ATOM 773 O O . GLU A 1 91 ? 8.870 3.717 -30.754 1.00 46.47 91 GLU A O 1
ATOM 778 N N . ASN A 1 92 ? 10.850 3.859 -29.707 1.00 44.59 92 ASN A N 1
ATOM 779 C CA . ASN A 1 92 ? 11.465 2.689 -30.341 1.00 44.59 92 ASN A CA 1
ATOM 780 C C . ASN A 1 92 ? 11.593 1.459 -29.416 1.00 44.59 92 ASN A C 1
ATOM 782 O O . ASN A 1 92 ? 12.010 0.403 -29.881 1.00 44.59 92 ASN A O 1
ATOM 786 N N . GLY A 1 93 ? 11.276 1.552 -28.117 1.00 46.12 93 GLY A N 1
ATOM 787 C CA . GLY A 1 93 ? 11.365 0.406 -27.191 1.00 46.12 93 GLY A CA 1
ATOM 788 C C . GLY A 1 93 ? 12.774 -0.189 -26.984 1.00 46.12 93 GLY A C 1
ATOM 789 O O . GLY A 1 93 ? 12.899 -1.293 -26.456 1.00 46.12 93 GLY A O 1
ATOM 790 N N . GLU A 1 94 ? 13.839 0.515 -27.384 1.00 44.41 94 GLU A N 1
ATOM 791 C CA . GLU A 1 94 ? 15.218 -0.008 -27.411 1.00 44.41 94 GLU A CA 1
ATOM 792 C C . GLU A 1 94 ? 15.982 0.127 -26.079 1.00 44.41 94 GLU A C 1
ATOM 794 O O . GLU A 1 94 ? 17.096 -0.379 -25.949 1.00 44.41 94 GLU A O 1
ATOM 799 N N . THR A 1 95 ? 15.410 0.769 -25.056 1.00 41.22 95 THR A N 1
ATOM 800 C CA . THR A 1 95 ? 16.147 1.123 -23.826 1.00 41.22 95 THR A CA 1
ATOM 801 C C . THR A 1 95 ? 15.836 0.248 -22.608 1.00 41.22 95 THR A C 1
ATOM 803 O O . THR A 1 95 ? 15.660 0.728 -21.494 1.00 41.22 95 THR A O 1
ATOM 806 N N . ILE A 1 96 ? 15.848 -1.069 -22.797 1.00 44.09 96 ILE A N 1
ATOM 807 C CA . ILE A 1 96 ? 16.285 -2.049 -21.785 1.00 44.09 96 ILE A CA 1
ATOM 808 C C . ILE A 1 96 ? 17.207 -3.014 -22.542 1.00 44.09 96 ILE A C 1
ATOM 810 O O . ILE A 1 96 ? 16.883 -3.309 -23.692 1.00 44.09 96 ILE A O 1
ATOM 814 N N . PRO A 1 97 ? 18.337 -3.500 -21.979 1.00 38.59 97 PRO A N 1
ATOM 815 C CA . PRO A 1 97 ? 19.237 -4.395 -22.695 1.00 38.59 97 PRO A CA 1
ATOM 816 C C . PRO A 1 97 ? 18.460 -5.641 -23.107 1.00 38.59 97 PRO A C 1
ATOM 818 O O . PRO A 1 97 ? 18.239 -6.552 -22.307 1.00 38.59 97 PRO A O 1
ATOM 821 N N . GLN A 1 98 ? 18.025 -5.676 -24.363 1.00 36.22 98 GLN A N 1
ATOM 822 C CA . GLN A 1 98 ? 17.703 -6.929 -24.993 1.00 36.22 98 GLN A CA 1
ATOM 823 C C . GLN A 1 98 ? 18.991 -7.729 -24.930 1.00 36.22 98 GLN A C 1
ATOM 825 O O . GLN A 1 98 ? 20.041 -7.282 -25.398 1.00 36.22 98 GLN A O 1
ATOM 830 N N . ILE A 1 99 ? 18.909 -8.889 -24.287 1.00 32.81 99 ILE A N 1
ATOM 831 C CA . ILE A 1 99 ? 19.860 -9.966 -24.501 1.00 32.81 99 ILE A CA 1
ATOM 832 C C . ILE A 1 99 ? 20.026 -10.049 -26.015 1.00 32.81 99 ILE A C 1
ATOM 834 O O . ILE A 1 99 ? 19.088 -10.341 -26.755 1.00 32.81 99 ILE A O 1
ATOM 838 N N . SER A 1 100 ? 21.209 -9.642 -26.451 1.00 32.41 100 SER A N 1
ATOM 839 C CA . SER A 1 100 ? 21.585 -9.432 -27.832 1.00 32.41 100 SER A CA 1
ATOM 840 C C . SER A 1 100 ? 21.295 -10.688 -28.636 1.00 32.41 100 SER A C 1
ATOM 842 O O . SER A 1 100 ? 22.057 -11.647 -28.559 1.00 32.41 100 SER A O 1
ATOM 844 N N . THR A 1 101 ? 20.230 -10.681 -29.431 1.00 31.72 101 THR A N 1
ATOM 845 C CA . THR A 1 101 ? 20.085 -11.612 -30.549 1.00 31.72 101 THR A CA 1
ATOM 846 C C . THR A 1 101 ? 19.471 -10.888 -31.748 1.00 31.72 101 THR A C 1
ATOM 848 O O . THR A 1 101 ? 18.272 -10.879 -31.962 1.00 31.72 101 THR A O 1
ATOM 851 N N . ILE A 1 102 ? 20.381 -10.268 -32.506 1.00 34.97 102 ILE A N 1
ATOM 852 C CA . ILE A 1 102 ? 20.437 -10.231 -33.976 1.00 34.97 102 ILE A CA 1
ATOM 853 C C . ILE A 1 102 ? 19.264 -9.551 -34.713 1.00 34.97 102 ILE A C 1
ATOM 855 O O . ILE A 1 102 ? 18.220 -10.135 -34.953 1.00 34.97 102 ILE A O 1
ATOM 859 N N . ASN A 1 103 ? 19.578 -8.339 -35.185 1.00 37.03 103 ASN A N 1
ATOM 860 C CA . ASN A 1 103 ? 19.287 -7.731 -36.490 1.00 37.03 103 ASN A CA 1
ATOM 861 C C . ASN A 1 103 ? 17.897 -7.882 -37.145 1.00 37.03 103 ASN A C 1
ATOM 863 O O . ASN A 1 103 ? 17.446 -8.967 -37.486 1.00 37.03 103 ASN A O 1
ATOM 867 N N . THR A 1 104 ? 17.429 -6.718 -37.607 1.00 32.78 104 THR A N 1
ATOM 868 C CA . THR A 1 104 ? 16.563 -6.426 -38.769 1.00 32.78 104 THR A CA 1
ATOM 869 C C . THR A 1 104 ? 15.100 -6.061 -38.506 1.00 32.78 104 THR A C 1
ATOM 871 O O . THR A 1 104 ? 14.288 -6.795 -37.959 1.00 32.78 104 THR A O 1
ATOM 874 N N . VAL A 1 105 ? 14.805 -4.840 -38.952 1.00 44.34 105 VAL A N 1
ATOM 875 C CA . VAL A 1 105 ? 13.521 -4.150 -39.003 1.00 44.34 105 VAL A CA 1
ATOM 876 C C . VAL A 1 105 ? 12.645 -4.762 -40.106 1.00 44.34 105 VAL A C 1
ATOM 878 O O . VAL A 1 105 ? 13.149 -5.047 -41.192 1.00 44.34 105 VAL A O 1
ATOM 881 N N . LYS A 1 106 ? 11.328 -4.804 -39.837 1.00 35.16 106 LYS A N 1
ATOM 882 C CA . LYS A 1 106 ? 10.163 -5.119 -40.701 1.00 35.16 106 LYS A CA 1
ATOM 883 C C . LYS A 1 106 ? 9.659 -6.562 -40.574 1.00 35.16 106 LYS A C 1
ATOM 885 O O . LYS A 1 106 ? 10.257 -7.485 -41.104 1.00 35.16 106 LYS A O 1
ATOM 890 N N . ASN A 1 107 ? 8.496 -6.694 -39.927 1.00 35.94 107 ASN A N 1
ATOM 891 C CA . ASN A 1 107 ? 7.821 -7.912 -39.451 1.00 35.94 107 ASN A CA 1
ATOM 892 C C . ASN A 1 107 ? 8.279 -8.362 -38.060 1.00 35.94 107 ASN A C 1
ATOM 894 O O . ASN A 1 107 ? 8.793 -9.464 -37.891 1.00 35.94 107 ASN A O 1
ATOM 898 N N . GLN A 1 108 ? 8.055 -7.532 -37.038 1.00 40.09 108 GLN A N 1
ATOM 899 C CA . GLN A 1 108 ? 8.112 -8.029 -35.664 1.00 40.09 108 GLN A CA 1
ATOM 900 C C . GLN A 1 108 ? 6.922 -8.968 -35.447 1.00 40.09 108 GLN A C 1
ATOM 902 O O . GLN A 1 108 ? 5.825 -8.549 -35.090 1.00 40.09 108 GLN A O 1
ATOM 907 N N . GLN A 1 109 ? 7.153 -10.254 -35.718 1.00 40.50 109 GLN A N 1
ATOM 908 C CA . GLN A 1 109 ? 6.378 -11.339 -35.142 1.00 40.50 109 GLN A CA 1
ATOM 909 C C . GLN A 1 109 ? 6.351 -11.100 -33.634 1.00 40.50 109 GLN A C 1
ATOM 911 O O . GLN A 1 109 ? 7.374 -11.180 -32.953 1.00 40.50 109 GLN A O 1
ATOM 916 N N . GLN A 1 110 ? 5.182 -10.717 -33.135 1.00 45.69 110 GLN A N 1
ATOM 917 C CA . GLN A 1 110 ? 4.908 -10.582 -31.719 1.00 45.69 110 GLN A CA 1
ATOM 918 C C . GLN A 1 110 ? 5.052 -11.978 -31.112 1.00 45.69 110 GLN A C 1
ATOM 920 O O . GLN A 1 110 ? 4.143 -12.796 -31.212 1.00 45.69 110 GLN A O 1
ATOM 925 N N . TRP A 1 111 ? 6.230 -12.286 -30.565 1.00 54.72 111 TRP A N 1
ATOM 926 C CA . TRP A 1 111 ? 6.473 -13.565 -29.912 1.00 54.72 111 TRP A CA 1
ATOM 927 C C . TRP A 1 111 ? 5.483 -13.706 -28.759 1.00 54.72 111 TRP A C 1
ATOM 929 O O . TRP A 1 111 ? 5.501 -12.929 -27.799 1.00 54.72 111 TRP A O 1
ATOM 939 N N . MET A 1 112 ? 4.580 -14.667 -28.909 1.00 54.03 112 MET A N 1
ATOM 940 C CA . MET A 1 112 ? 3.594 -15.034 -27.907 1.00 54.03 112 MET A CA 1
ATOM 941 C C . MET A 1 112 ? 4.290 -15.985 -26.941 1.00 54.03 112 MET A C 1
ATOM 943 O O . MET A 1 112 ? 4.624 -17.116 -27.292 1.00 54.03 112 MET A O 1
ATOM 947 N N . LEU A 1 113 ? 4.586 -15.496 -25.743 1.00 53.44 113 LEU A N 1
ATOM 948 C CA . LEU A 1 113 ? 4.988 -16.341 -24.634 1.00 53.44 113 LEU A CA 1
ATOM 949 C C . LEU A 1 113 ? 3.727 -17.016 -24.108 1.00 53.44 113 LEU A C 1
ATOM 951 O O . LEU A 1 113 ? 2.815 -16.348 -23.627 1.00 53.44 113 LEU A O 1
ATOM 955 N N . ILE A 1 114 ? 3.697 -18.336 -24.235 1.00 52.94 114 ILE A N 1
ATOM 956 C CA . ILE A 1 114 ? 2.681 -19.187 -23.629 1.00 52.94 114 ILE A CA 1
ATOM 957 C C . ILE A 1 114 ? 3.184 -19.512 -22.224 1.00 52.94 114 ILE A C 1
ATOM 959 O O . ILE A 1 114 ? 4.285 -20.051 -22.072 1.00 52.94 114 ILE A O 1
ATOM 963 N N . ASP A 1 115 ? 2.440 -19.111 -21.196 1.00 61.12 115 ASP A N 1
ATOM 964 C CA . ASP A 1 115 ? 2.786 -19.466 -19.820 1.00 61.12 115 ASP A CA 1
ATOM 965 C C . ASP A 1 115 ? 2.502 -20.952 -19.519 1.00 61.12 115 ASP A C 1
ATOM 967 O O . ASP A 1 115 ? 1.956 -21.692 -20.339 1.00 61.12 115 ASP A O 1
ATOM 971 N N . ALA A 1 116 ? 2.904 -21.421 -18.333 1.00 55.31 116 ALA A N 1
ATOM 972 C CA . ALA A 1 116 ? 2.682 -22.810 -17.917 1.00 55.31 116 ALA A CA 1
ATOM 973 C C . ALA A 1 116 ? 1.189 -23.177 -17.769 1.00 55.31 116 ALA A C 1
ATOM 975 O O . ALA A 1 116 ? 0.865 -24.363 -17.724 1.00 55.31 116 ALA A O 1
ATOM 976 N N . ASP A 1 117 ? 0.303 -22.177 -17.713 1.00 59.81 117 ASP A N 1
ATOM 977 C CA . ASP A 1 117 ? -1.150 -22.327 -17.641 1.00 59.81 117 ASP A CA 1
ATOM 978 C C . ASP A 1 117 ? -1.807 -22.214 -19.044 1.00 59.81 117 ASP A C 1
ATOM 980 O O . ASP A 1 117 ? -3.029 -22.299 -19.164 1.00 59.81 117 ASP A O 1
ATOM 984 N N . GLY A 1 118 ? -1.014 -22.079 -20.119 1.00 60.44 118 GLY A N 1
ATOM 985 C CA . GLY A 1 118 ? -1.483 -22.035 -21.505 1.00 60.44 118 GLY A CA 1
ATOM 986 C C . GLY A 1 118 ? -1.998 -20.670 -21.972 1.00 60.44 118 GLY A C 1
ATOM 987 O O . GLY A 1 118 ? -2.595 -20.597 -23.045 1.00 60.44 118 GLY A O 1
ATOM 988 N N . GLN A 1 119 ? -1.791 -19.593 -21.209 1.00 56.75 119 GLN A N 1
ATOM 989 C CA . GLN A 1 119 ? -2.196 -18.252 -21.625 1.00 56.75 119 GLN A CA 1
ATOM 990 C C . GLN A 1 119 ? -1.185 -17.652 -22.604 1.00 56.75 119 GLN A C 1
ATOM 992 O O . GLN A 1 119 ? 0.013 -17.573 -22.326 1.00 56.75 119 GLN A O 1
ATOM 997 N N . GLU A 1 120 ? -1.684 -17.181 -23.743 1.00 52.31 120 GLU A N 1
ATOM 998 C CA . GLU A 1 120 ? -0.894 -16.480 -24.750 1.00 52.31 120 GLU A CA 1
ATOM 999 C C . GLU A 1 120 ? -0.703 -15.007 -24.369 1.00 52.31 120 GLU A C 1
ATOM 1001 O O . GLU A 1 120 ? -1.670 -14.251 -24.255 1.00 52.31 120 GLU A O 1
ATOM 1006 N N . ARG A 1 121 ? 0.548 -14.564 -24.203 1.00 52.81 121 ARG A N 1
ATOM 1007 C CA . ARG A 1 121 ? 0.865 -13.153 -23.943 1.00 52.81 121 ARG A CA 1
ATOM 1008 C C . ARG A 1 121 ? 2.009 -12.661 -24.803 1.00 52.81 121 ARG A C 1
ATOM 1010 O O . ARG A 1 121 ? 3.013 -13.344 -24.982 1.00 52.81 121 ARG A O 1
ATOM 1017 N N . ALA A 1 122 ? 1.902 -11.431 -25.296 1.00 51.50 122 ALA A N 1
ATOM 1018 C CA . ALA A 1 122 ? 3.006 -10.808 -26.015 1.00 51.50 122 ALA A CA 1
ATOM 1019 C C . ALA A 1 122 ? 4.233 -10.694 -25.097 1.00 51.50 122 ALA A C 1
ATOM 1021 O O . ALA A 1 122 ? 4.115 -10.212 -23.973 1.00 51.50 122 ALA A O 1
ATOM 1022 N N . ALA A 1 123 ? 5.428 -11.042 -25.576 1.00 47.53 123 ALA A N 1
ATOM 1023 C CA . ALA A 1 123 ? 6.669 -10.800 -24.830 1.00 47.53 123 ALA A CA 1
ATOM 1024 C C . ALA A 1 123 ? 6.884 -9.307 -24.497 1.00 47.53 123 ALA A C 1
ATOM 1026 O O . ALA A 1 123 ? 7.513 -8.965 -23.497 1.00 47.53 123 ALA A O 1
ATOM 1027 N N . LEU A 1 124 ? 6.295 -8.420 -25.306 1.00 43.69 124 LEU A N 1
ATOM 1028 C CA . LEU A 1 124 ? 6.231 -6.980 -25.075 1.00 43.69 124 LEU A CA 1
ATOM 1029 C C . LEU A 1 124 ? 5.227 -6.581 -23.976 1.00 43.69 124 LEU A C 1
ATOM 1031 O O . LEU A 1 124 ? 5.331 -5.480 -23.479 1.00 43.69 124 LEU A O 1
ATOM 1035 N N . LEU A 1 125 ? 4.304 -7.435 -23.530 1.00 48.12 125 LEU A N 1
ATOM 1036 C CA . LEU A 1 125 ? 3.332 -7.156 -22.453 1.00 48.12 125 LEU A CA 1
ATOM 1037 C C . LEU A 1 125 ? 3.855 -7.539 -21.052 1.00 48.12 125 LEU A C 1
ATOM 1039 O O . LEU A 1 125 ? 3.090 -7.869 -20.160 1.00 48.12 125 LEU A O 1
ATOM 1043 N N . ARG A 1 126 ? 5.174 -7.592 -20.832 1.00 55.00 126 ARG A N 1
ATOM 1044 C CA . ARG A 1 126 ? 5.714 -7.822 -19.475 1.00 55.00 126 ARG A CA 1
ATOM 1045 C C . ARG A 1 126 ? 6.062 -6.547 -18.722 1.00 55.00 126 ARG A C 1
ATOM 1047 O O . ARG A 1 126 ? 6.301 -6.618 -17.526 1.00 55.00 126 ARG A O 1
ATOM 1054 N N . TRP A 1 127 ? 6.138 -5.397 -19.391 1.00 58.81 127 TRP A N 1
ATOM 1055 C CA . TRP A 1 127 ? 6.475 -4.130 -18.732 1.00 58.81 127 TRP A CA 1
ATOM 1056 C C . TRP A 1 127 ? 5.247 -3.349 -18.264 1.00 58.81 127 TRP A C 1
ATOM 1058 O O . TRP A 1 127 ? 5.380 -2.491 -17.393 1.00 58.81 127 TRP A O 1
ATOM 1068 N N . ASP A 1 128 ? 4.067 -3.643 -18.803 1.00 65.75 128 ASP A N 1
ATOM 1069 C CA . ASP A 1 128 ? 2.784 -2.974 -18.543 1.00 65.75 128 ASP A CA 1
ATOM 1070 C C . ASP A 1 128 ? 2.164 -3.330 -17.179 1.00 65.75 128 ASP A C 1
ATOM 1072 O O . ASP A 1 128 ? 1.400 -2.540 -16.616 1.00 65.75 128 ASP A O 1
ATOM 1076 N N . THR A 1 129 ? 2.597 -4.440 -16.586 1.00 77.75 129 THR A N 1
ATOM 1077 C CA . THR A 1 129 ? 2.127 -4.971 -15.309 1.00 77.75 129 THR A CA 1
ATOM 1078 C C . THR A 1 129 ? 3.289 -5.174 -14.334 1.00 77.75 129 THR A C 1
ATOM 1080 O O . THR A 1 129 ? 4.439 -5.381 -14.720 1.00 77.75 129 THR A O 1
ATOM 1083 N N . LEU A 1 130 ? 3.009 -5.034 -13.036 1.00 87.38 130 LEU A N 1
ATOM 1084 C CA . LEU A 1 130 ? 3.969 -5.362 -11.980 1.00 87.38 130 LEU A CA 1
ATOM 1085 C C . LEU A 1 130 ? 3.957 -6.873 -11.726 1.00 87.38 130 LEU A C 1
ATOM 1087 O O . LEU A 1 130 ? 2.911 -7.517 -11.846 1.00 87.38 130 LEU A O 1
ATOM 1091 N N . ASN A 1 131 ? 5.112 -7.422 -11.343 1.00 88.56 131 ASN A N 1
ATOM 1092 C CA . ASN A 1 131 ? 5.221 -8.828 -10.955 1.00 88.56 131 ASN A CA 1
ATOM 1093 C C . ASN A 1 131 ? 4.633 -9.054 -9.553 1.00 88.56 131 ASN A C 1
ATOM 1095 O O . ASN A 1 131 ? 4.562 -8.124 -8.747 1.00 88.56 131 ASN A O 1
ATOM 1099 N N . GLU A 1 132 ? 4.291 -10.301 -9.216 1.00 91.25 132 GLU A N 1
ATOM 1100 C CA . GLU A 1 132 ? 3.807 -10.645 -7.869 1.00 91.25 132 GLU A CA 1
ATOM 1101 C C . GLU A 1 132 ? 4.748 -10.171 -6.764 1.00 91.25 132 GLU A C 1
ATOM 1103 O O . GLU A 1 132 ? 4.296 -9.573 -5.792 1.00 91.25 132 GLU A O 1
ATOM 1108 N N . ASP A 1 133 ? 6.054 -10.398 -6.924 1.00 92.88 133 ASP A N 1
ATOM 1109 C CA . ASP A 1 133 ? 7.056 -10.041 -5.917 1.00 92.88 133 ASP A CA 1
ATOM 1110 C C . ASP A 1 133 ? 7.083 -8.535 -5.639 1.00 92.88 133 ASP A C 1
ATOM 1112 O O . ASP A 1 133 ? 7.279 -8.118 -4.498 1.00 92.88 133 ASP A O 1
ATOM 1116 N N . ASP A 1 134 ? 6.837 -7.714 -6.665 1.00 93.19 134 ASP A N 1
ATOM 1117 C CA . ASP A 1 134 ? 6.733 -6.262 -6.529 1.00 93.19 134 ASP A CA 1
ATOM 1118 C C . ASP A 1 134 ? 5.521 -5.887 -5.673 1.00 93.19 134 ASP A C 1
ATOM 1120 O O . ASP A 1 134 ? 5.652 -5.139 -4.701 1.00 93.19 134 ASP A O 1
ATOM 1124 N N . LEU A 1 135 ? 4.354 -6.450 -5.993 1.00 93.75 135 LEU A N 1
ATOM 1125 C CA . LEU A 1 135 ? 3.114 -6.199 -5.258 1.00 93.75 135 LEU A CA 1
ATOM 1126 C C . LEU A 1 135 ? 3.211 -6.688 -3.810 1.00 93.75 135 LEU A C 1
ATOM 1128 O O . LEU A 1 135 ? 2.841 -5.960 -2.892 1.00 93.75 135 LEU A O 1
ATOM 1132 N N . ILE A 1 136 ? 3.762 -7.885 -3.589 1.00 94.88 136 ILE A N 1
ATOM 1133 C CA . ILE A 1 136 ? 3.975 -8.463 -2.256 1.00 94.88 136 ILE A CA 1
ATOM 1134 C C . ILE A 1 136 ? 4.952 -7.602 -1.448 1.00 94.88 136 ILE A C 1
ATOM 1136 O O . ILE A 1 136 ? 4.696 -7.317 -0.278 1.00 94.88 136 ILE A O 1
ATOM 1140 N N . ALA A 1 137 ? 6.062 -7.158 -2.045 1.00 94.75 137 ALA A N 1
ATOM 1141 C CA . ALA A 1 137 ? 7.058 -6.342 -1.355 1.00 94.75 137 ALA A CA 1
ATOM 1142 C C . ALA A 1 137 ? 6.483 -4.997 -0.880 1.00 94.75 137 ALA A C 1
ATOM 1144 O O . ALA A 1 137 ? 6.772 -4.570 0.242 1.00 94.75 137 ALA A O 1
ATOM 1145 N N . ILE A 1 138 ? 5.644 -4.356 -1.700 1.00 94.88 138 ILE A N 1
ATOM 1146 C CA . ILE A 1 138 ? 4.946 -3.123 -1.320 1.00 94.88 138 ILE A CA 1
ATOM 1147 C C . ILE A 1 138 ? 3.827 -3.404 -0.310 1.00 94.88 138 ILE A C 1
ATOM 1149 O O . ILE A 1 138 ? 3.715 -2.677 0.677 1.00 94.88 138 ILE A O 1
ATOM 1153 N N . LEU A 1 139 ? 3.052 -4.480 -0.488 1.00 94.00 139 LEU A N 1
ATOM 1154 C CA . LEU A 1 139 ? 2.019 -4.895 0.466 1.00 94.00 139 LEU A CA 1
ATOM 1155 C C . LEU A 1 139 ? 2.607 -5.178 1.852 1.00 94.00 139 LEU A C 1
ATOM 1157 O O . LEU A 1 139 ? 1.995 -4.833 2.849 1.00 94.00 139 LEU A O 1
ATOM 1161 N N . ASN A 1 140 ? 3.820 -5.724 1.938 1.00 93.25 140 ASN A N 1
ATOM 1162 C CA . ASN A 1 140 ? 4.509 -5.951 3.212 1.00 93.25 140 ASN A CA 1
ATOM 1163 C C . ASN A 1 140 ? 4.835 -4.666 3.985 1.00 93.25 140 ASN A C 1
ATOM 1165 O O . ASN A 1 140 ? 5.094 -4.733 5.185 1.00 93.25 140 ASN A O 1
ATOM 1169 N N . GLN A 1 141 ? 4.825 -3.500 3.332 1.00 92.31 141 GLN A N 1
ATOM 1170 C CA . GLN A 1 141 ? 4.927 -2.223 4.042 1.00 92.31 141 GLN A CA 1
ATOM 1171 C C . GLN A 1 141 ? 3.627 -1.890 4.787 1.00 92.31 141 GLN A C 1
ATOM 1173 O O . GLN A 1 141 ? 3.655 -1.133 5.753 1.00 92.31 141 GLN A O 1
ATOM 1178 N N . PHE A 1 142 ? 2.492 -2.453 4.364 1.00 92.50 142 PHE A N 1
ATOM 1179 C CA . PHE A 1 142 ? 1.197 -2.275 5.004 1.00 92.50 142 PHE A CA 1
ATOM 1180 C C . PHE A 1 142 ? 1.059 -3.198 6.220 1.00 92.50 142 PHE A C 1
ATOM 1182 O O . PHE A 1 142 ? 1.019 -4.420 6.107 1.00 92.50 142 PHE A O 1
ATOM 1189 N N . ASN A 1 143 ? 0.967 -2.610 7.412 1.00 89.38 143 ASN A N 1
ATOM 1190 C CA . ASN A 1 143 ? 0.894 -3.369 8.658 1.00 89.38 143 ASN A CA 1
ATOM 1191 C C . ASN A 1 143 ? -0.562 -3.546 9.117 1.00 89.38 143 ASN A C 1
ATOM 1193 O O . ASN A 1 143 ? -1.009 -2.889 10.061 1.00 89.38 143 ASN A O 1
ATOM 1197 N N . LEU A 1 144 ? -1.304 -4.433 8.442 1.00 89.75 144 LEU A N 1
ATOM 1198 C CA . LEU A 1 144 ? -2.706 -4.710 8.782 1.00 89.75 144 LEU A CA 1
ATOM 1199 C C . LEU A 1 144 ? -2.858 -5.189 10.231 1.00 89.75 144 LEU A C 1
ATOM 1201 O O . LEU A 1 144 ? -3.746 -4.719 10.935 1.00 89.75 144 LEU A O 1
ATOM 1205 N N . ASN A 1 145 ? -1.959 -6.059 10.698 1.00 89.19 145 ASN A N 1
ATOM 1206 C CA . ASN A 1 145 ? -1.996 -6.596 12.061 1.00 89.19 145 ASN A CA 1
ATOM 1207 C C . ASN A 1 145 ? -1.925 -5.489 13.112 1.00 89.19 145 ASN A C 1
ATOM 1209 O O . ASN A 1 145 ? -2.691 -5.495 14.071 1.00 89.19 145 ASN A O 1
ATOM 1213 N N . TYR A 1 146 ? -1.046 -4.502 12.921 1.00 90.38 146 TYR A N 1
ATOM 1214 C CA . TYR A 1 146 ? -0.987 -3.350 13.814 1.00 90.38 146 TYR A CA 1
ATOM 1215 C C . TYR A 1 146 ? -2.292 -2.549 13.788 1.00 90.38 146 TYR A C 1
ATOM 1217 O O . TYR A 1 146 ? -2.802 -2.197 14.846 1.00 90.38 146 TYR A O 1
ATOM 1225 N N . LEU A 1 147 ? -2.861 -2.289 12.606 1.00 90.81 147 LEU A N 1
ATOM 1226 C CA . LEU A 1 147 ? -4.126 -1.555 12.491 1.00 90.81 147 LEU A CA 1
ATOM 1227 C C . LEU A 1 147 ? -5.276 -2.281 13.189 1.00 90.81 147 LEU A C 1
ATOM 1229 O O . LEU A 1 147 ? -6.027 -1.650 13.929 1.00 90.81 147 LEU A O 1
ATOM 1233 N N . MET A 1 148 ? -5.378 -3.598 12.999 1.00 89.06 148 MET A N 1
ATOM 1234 C CA . MET A 1 148 ? -6.376 -4.430 13.670 1.00 89.06 148 MET A CA 1
ATOM 1235 C C . MET A 1 148 ? -6.165 -4.418 15.183 1.00 89.06 148 MET A C 1
ATOM 1237 O O . MET A 1 148 ? -7.117 -4.213 15.931 1.00 89.06 148 MET A O 1
ATOM 1241 N N . ASN A 1 149 ? -4.920 -4.514 15.649 1.00 87.88 149 ASN A N 1
ATOM 1242 C CA . ASN A 1 149 ? -4.619 -4.383 17.071 1.00 87.88 149 ASN A CA 1
ATOM 1243 C C . ASN A 1 149 ? -5.043 -3.012 17.612 1.00 87.88 149 ASN A C 1
ATOM 1245 O O . ASN A 1 149 ? -5.708 -2.959 18.633 1.00 87.88 149 ASN A O 1
ATOM 1249 N N . VAL A 1 150 ? -4.762 -1.894 16.936 1.00 87.12 150 VAL A N 1
ATOM 1250 C CA . VAL A 1 150 ? -5.224 -0.577 17.422 1.00 87.12 150 VAL A CA 1
ATOM 1251 C C . VAL A 1 150 ? -6.757 -0.465 17.393 1.00 87.12 150 VAL A C 1
ATOM 1253 O O . VAL A 1 150 ? -7.330 0.102 18.326 1.00 87.12 150 VAL A O 1
ATOM 1256 N N . LEU A 1 151 ? -7.430 -1.034 16.382 1.00 86.12 151 LEU A N 1
ATOM 1257 C CA . LEU A 1 151 ? -8.898 -1.090 16.305 1.00 86.12 151 LEU A CA 1
ATOM 1258 C C . LEU A 1 151 ? -9.507 -1.860 17.489 1.00 86.12 151 LEU A C 1
ATOM 1260 O O . LEU A 1 151 ? -10.496 -1.404 18.062 1.00 86.12 151 LEU A O 1
ATOM 1264 N N . PHE A 1 152 ? -8.925 -3.002 17.870 1.00 82.25 152 PHE A N 1
ATOM 1265 C CA . PHE A 1 152 ? -9.507 -3.908 18.868 1.00 82.25 152 PHE A CA 1
ATOM 1266 C C . PHE A 1 152 ? -8.956 -3.725 20.294 1.00 82.25 152 PHE A C 1
ATOM 1268 O O . PHE A 1 152 ? -9.724 -3.798 21.252 1.00 82.25 152 PHE A O 1
ATOM 1275 N N . SER A 1 153 ? -7.669 -3.414 20.477 1.00 74.69 153 SER A N 1
ATOM 1276 C CA . SER A 1 153 ? -7.039 -3.243 21.800 1.00 74.69 153 SER A CA 1
ATOM 1277 C C . SER A 1 153 ? -7.611 -2.066 22.588 1.00 74.69 153 SER A C 1
ATOM 1279 O O . SER A 1 153 ? -7.646 -2.097 23.818 1.00 74.69 153 SER A O 1
ATOM 1281 N N . LEU A 1 154 ? -8.095 -1.024 21.908 1.00 61.28 154 LEU A N 1
ATOM 1282 C CA . LEU A 1 154 ? -8.740 0.100 22.589 1.00 61.28 154 LEU A CA 1
ATOM 1283 C C . LEU A 1 154 ? -10.181 -0.224 22.997 1.00 61.28 154 LEU A C 1
ATOM 1285 O O . LEU A 1 154 ? -10.637 0.288 24.016 1.00 61.28 154 LEU A O 1
ATOM 1289 N N . ASN A 1 155 ? -10.840 -1.173 22.326 1.00 55.97 155 ASN A N 1
ATOM 1290 C CA . ASN A 1 155 ? -12.101 -1.733 22.809 1.00 55.97 155 ASN A CA 1
ATOM 1291 C C . ASN A 1 155 ? -11.895 -2.493 24.136 1.00 55.97 155 ASN A C 1
ATOM 1293 O O . ASN A 1 155 ? -12.669 -2.335 25.076 1.00 55.97 155 ASN A O 1
ATOM 1297 N N . GLU A 1 156 ? -10.800 -3.250 24.266 1.00 58.53 156 GLU A N 1
ATOM 1298 C CA . GLU A 1 156 ? -10.468 -3.965 25.508 1.00 58.53 156 GLU A CA 1
ATOM 1299 C C . GLU A 1 156 ? -10.113 -3.028 26.670 1.00 58.53 156 GLU A C 1
ATOM 1301 O O . GLU A 1 156 ? -10.585 -3.235 27.789 1.00 58.53 156 GLU A O 1
ATOM 1306 N N . GLN A 1 157 ? -9.341 -1.962 26.430 1.00 56.12 157 GLN A N 1
ATOM 1307 C CA . GLN A 1 157 ? -9.031 -0.976 27.475 1.00 56.12 157 GLN A CA 1
ATOM 1308 C C . GLN A 1 157 ? -10.260 -0.163 27.916 1.00 56.12 157 GLN A C 1
ATOM 1310 O O . GLN A 1 157 ? -10.370 0.178 29.097 1.00 56.12 157 GLN A O 1
ATOM 1315 N N . ILE A 1 158 ? -11.190 0.130 27.000 1.00 54.16 158 ILE A N 1
ATOM 1316 C CA . ILE A 1 158 ? -12.480 0.767 27.319 1.00 54.16 158 ILE A CA 1
ATOM 1317 C C . ILE A 1 158 ? -13.342 -0.184 28.168 1.00 54.16 158 ILE A C 1
ATOM 1319 O O . ILE A 1 158 ? -13.856 0.233 29.208 1.00 54.16 158 ILE A O 1
ATOM 1323 N N . ASN A 1 159 ? -13.396 -1.473 27.806 1.00 53.75 159 ASN A N 1
ATOM 1324 C CA . ASN A 1 159 ? -14.090 -2.514 28.574 1.00 53.75 159 ASN A CA 1
ATOM 1325 C C . ASN A 1 159 ? -13.529 -2.675 29.998 1.00 53.75 159 ASN A C 1
ATOM 1327 O O . AS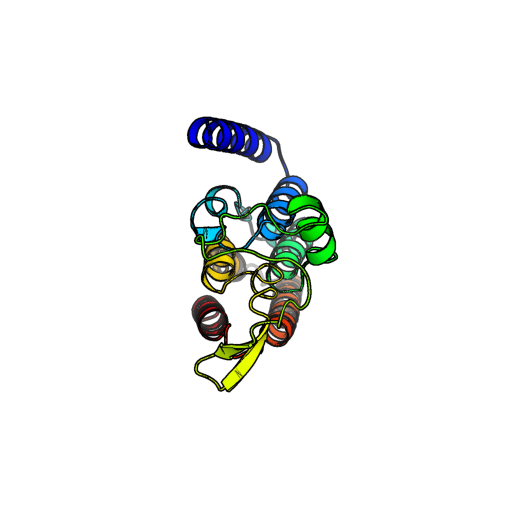N A 1 159 ? -14.291 -2.790 30.958 1.00 53.75 159 ASN A O 1
ATOM 1331 N N . GLN A 1 160 ? -12.202 -2.640 30.160 1.00 57.25 160 GLN A N 1
ATOM 1332 C CA . GLN A 1 160 ? -11.544 -2.759 31.469 1.00 57.25 160 GLN A CA 1
ATOM 1333 C C . GLN A 1 160 ? -11.784 -1.546 32.380 1.00 57.25 160 GLN A C 1
ATOM 1335 O O . GLN A 1 160 ? -11.847 -1.698 33.598 1.00 57.25 160 GLN A O 1
ATOM 1340 N N . LYS A 1 161 ? -11.947 -0.343 31.814 1.00 57.31 161 LYS A N 1
ATOM 1341 C CA . LYS A 1 161 ? -12.207 0.891 32.578 1.00 57.31 161 LYS A CA 1
ATOM 1342 C C . LYS A 1 161 ? -13.677 1.084 32.974 1.00 57.31 161 LYS A C 1
ATOM 1344 O O . LYS A 1 161 ? -14.004 2.150 33.490 1.00 57.31 161 LYS A O 1
ATOM 1349 N N . GLN A 1 162 ? -14.554 0.097 32.739 1.00 50.53 162 GLN A N 1
ATOM 1350 C CA . GLN A 1 162 ? -16.008 0.207 32.955 1.00 50.53 162 GLN A CA 1
ATOM 1351 C C . GLN A 1 162 ? -16.613 1.474 32.322 1.00 50.53 162 GLN A C 1
ATOM 1353 O O . GLN A 1 162 ? -17.606 2.019 32.802 1.00 50.53 162 GLN A O 1
ATOM 1358 N N . GLN A 1 163 ? -16.012 1.970 31.239 1.00 53.97 163 GLN A N 1
ATOM 1359 C CA . GLN A 1 163 ? -16.660 2.962 30.400 1.00 53.97 163 GLN A CA 1
ATOM 1360 C C . GLN A 1 163 ? -17.480 2.189 29.380 1.00 53.97 163 GLN A C 1
ATOM 1362 O O . GLN A 1 163 ? -16.958 1.294 28.719 1.00 53.97 163 GLN A O 1
ATOM 1367 N N . ASN A 1 164 ? -18.772 2.502 29.279 1.00 54.47 164 ASN A N 1
ATOM 1368 C CA . ASN A 1 164 ? -19.631 1.911 28.261 1.00 54.47 164 ASN A CA 1
ATOM 1369 C C . ASN A 1 164 ? -18.939 2.058 26.902 1.00 54.47 164 ASN A C 1
ATOM 1371 O O . ASN A 1 164 ? -18.641 3.183 26.490 1.00 54.47 164 ASN A O 1
ATOM 1375 N N . VAL A 1 165 ? -18.677 0.939 26.219 1.00 59.03 165 VAL A N 1
ATOM 1376 C CA . VAL A 1 165 ? -18.261 0.963 24.815 1.00 59.03 165 VAL A CA 1
ATOM 1377 C C . VAL A 1 165 ? -19.303 1.786 24.083 1.00 59.03 165 VAL A C 1
ATOM 1379 O O . VAL A 1 165 ? -20.471 1.405 24.012 1.00 5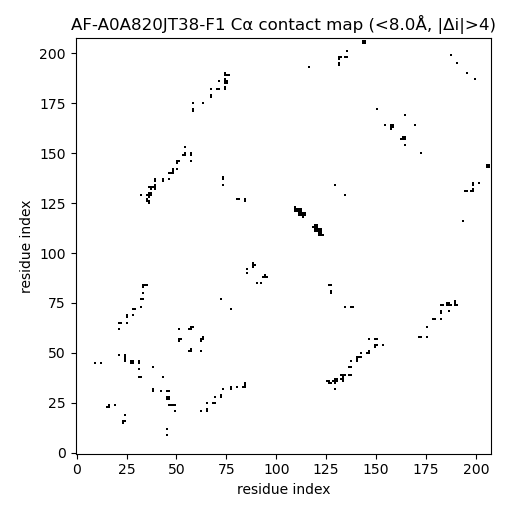9.03 165 VAL A O 1
ATOM 1382 N N . SER A 1 166 ? -18.903 2.962 23.604 1.00 70.88 166 SER A N 1
ATOM 1383 C CA . SER A 1 166 ? -19.826 3.821 22.881 1.00 70.88 166 SER A CA 1
ATOM 1384 C C . SER A 1 166 ? -20.291 3.059 21.641 1.00 70.88 166 SER A C 1
ATOM 1386 O O . SER A 1 166 ? -19.462 2.614 20.842 1.00 70.88 166 SER A O 1
ATOM 1388 N N . TYR A 1 167 ? -21.607 2.901 21.468 1.00 79.56 167 TYR A N 1
ATOM 1389 C CA . TYR A 1 167 ? -22.197 2.330 20.251 1.00 79.56 167 TYR A CA 1
ATOM 1390 C C . TYR A 1 167 ? -21.630 3.002 18.991 1.00 79.56 167 TYR A C 1
ATOM 1392 O O . TYR A 1 167 ? -21.409 2.349 17.975 1.00 79.56 167 TYR A O 1
ATOM 1400 N N . GLU A 1 168 ? -21.299 4.290 19.095 1.00 81.12 168 GLU A N 1
ATOM 1401 C CA . GLU A 1 168 ? -20.626 5.066 18.060 1.00 81.12 168 GLU A CA 1
ATOM 1402 C C . GLU A 1 168 ? -19.265 4.478 17.654 1.00 81.12 168 GLU A C 1
ATOM 1404 O O . GLU A 1 168 ? -18.987 4.346 16.465 1.00 81.12 168 GLU A O 1
ATOM 1409 N N . ASN A 1 169 ? -18.429 4.068 18.613 1.00 81.19 169 ASN A N 1
ATOM 1410 C CA . ASN A 1 169 ? -17.122 3.472 18.322 1.00 81.19 169 ASN A CA 1
ATOM 1411 C C . ASN A 1 169 ? -17.273 2.109 17.645 1.00 81.19 169 ASN A C 1
ATOM 1413 O O . ASN A 1 169 ? -16.530 1.804 16.718 1.00 81.19 169 ASN A O 1
ATOM 1417 N N . THR A 1 170 ? -18.268 1.321 18.055 1.00 83.94 170 THR A N 1
ATOM 1418 C CA . THR A 1 170 ? -18.564 0.028 17.418 1.00 83.94 170 THR A CA 1
ATOM 1419 C C . THR A 1 170 ? -19.001 0.221 15.966 1.00 83.94 170 THR A C 1
ATOM 1421 O O . THR A 1 170 ? -18.491 -0.452 15.073 1.00 83.94 170 THR A O 1
ATOM 1424 N N . LEU A 1 171 ? -19.893 1.184 15.708 1.00 88.19 171 LEU A N 1
ATOM 1425 C CA . LEU A 1 171 ? -20.328 1.520 14.350 1.00 88.19 171 LEU A CA 1
ATOM 1426 C C . LEU A 1 171 ? -19.178 2.059 13.491 1.00 88.19 171 LEU A C 1
ATOM 1428 O O . LEU A 1 171 ? -19.068 1.689 12.325 1.00 88.19 171 LEU A O 1
ATOM 1432 N N . ARG A 1 172 ? -18.287 2.881 14.060 1.00 86.94 172 ARG A N 1
ATOM 1433 C CA . ARG A 1 172 ? -17.079 3.362 13.368 1.00 86.94 172 ARG A CA 1
ATOM 1434 C C . ARG A 1 172 ? -16.145 2.213 12.996 1.00 86.94 172 ARG A C 1
ATOM 1436 O O . ARG A 1 172 ? -15.687 2.166 11.860 1.00 86.94 172 ARG A O 1
ATOM 1443 N N . ILE A 1 173 ? -15.895 1.277 13.916 1.00 88.69 173 ILE A N 1
ATOM 1444 C CA . ILE A 1 173 ? -15.079 0.085 13.643 1.00 88.69 173 ILE A CA 1
ATOM 1445 C C . ILE A 1 173 ? -15.703 -0.727 12.506 1.00 88.69 173 ILE A C 1
ATOM 1447 O O . ILE A 1 173 ? -15.005 -1.059 11.553 1.00 88.69 173 ILE A O 1
ATOM 1451 N N . LEU A 1 174 ? -17.012 -0.995 12.563 1.00 91.06 174 LEU A N 1
ATOM 1452 C CA . LEU A 1 174 ? -17.714 -1.724 11.504 1.00 91.06 174 LEU A CA 1
ATOM 1453 C C . LEU A 1 174 ? -17.601 -1.022 10.147 1.00 91.06 174 LEU A C 1
ATOM 1455 O O . LEU A 1 174 ? -17.281 -1.679 9.164 1.00 91.06 174 LEU A O 1
ATOM 1459 N N . ALA A 1 175 ? -17.785 0.298 10.093 1.00 92.38 175 ALA A N 1
ATOM 1460 C CA . ALA A 1 175 ? -17.643 1.063 8.855 1.00 92.38 175 ALA A CA 1
ATOM 1461 C C . ALA A 1 175 ? -16.211 1.017 8.286 1.00 92.38 175 ALA A C 1
ATOM 1463 O O . ALA A 1 175 ? -16.027 0.936 7.074 1.00 92.38 175 ALA A O 1
ATOM 1464 N N . ILE A 1 176 ? -15.185 1.046 9.146 1.00 91.50 176 ILE A N 1
ATOM 1465 C CA . ILE A 1 176 ? -13.781 0.917 8.723 1.00 91.50 176 ILE A CA 1
ATOM 1466 C C . ILE A 1 176 ? -13.500 -0.489 8.175 1.00 91.50 176 ILE A C 1
ATOM 1468 O O . ILE A 1 176 ? -12.827 -0.627 7.154 1.00 91.50 176 ILE A O 1
ATOM 1472 N N . LEU A 1 177 ? -14.014 -1.529 8.836 1.00 92.62 177 LEU A N 1
ATOM 1473 C CA . LEU A 1 177 ? -13.868 -2.912 8.381 1.00 92.62 177 LEU A CA 1
ATOM 1474 C C . LEU A 1 177 ? -14.575 -3.141 7.043 1.00 92.62 177 LEU A C 1
ATOM 1476 O O . LEU A 1 177 ? -13.984 -3.747 6.154 1.00 92.62 177 LEU A O 1
ATOM 1480 N N . ASP A 1 178 ? -15.792 -2.618 6.884 1.00 94.50 178 ASP A N 1
ATOM 1481 C CA . ASP A 1 178 ? -16.557 -2.696 5.636 1.00 94.50 178 ASP A CA 1
ATOM 1482 C C . ASP A 1 178 ? -15.784 -2.062 4.469 1.00 94.50 178 ASP A C 1
ATOM 1484 O O . ASP A 1 178 ? -15.574 -2.699 3.437 1.00 94.50 178 ASP A O 1
ATOM 1488 N N . LEU A 1 179 ? -15.215 -0.870 4.684 1.00 93.94 179 LEU A N 1
ATOM 1489 C CA . LEU A 1 179 ? -14.353 -0.208 3.704 1.00 93.94 179 LEU A CA 1
ATOM 1490 C C . LEU A 1 179 ? -13.121 -1.052 3.331 1.00 93.94 179 LEU A C 1
ATOM 1492 O O . LEU A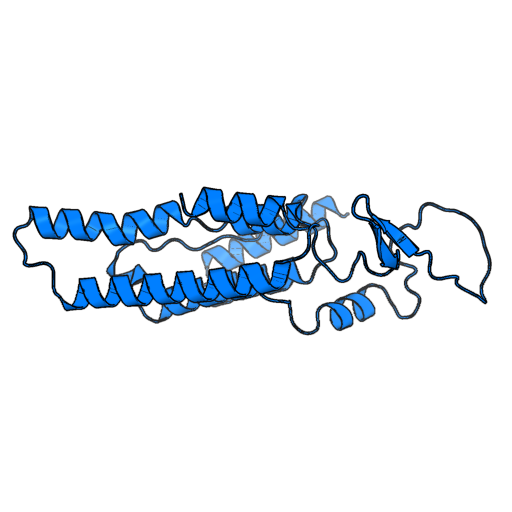 1 179 ? -12.749 -1.121 2.158 1.00 93.94 179 LEU A O 1
ATOM 1496 N N . PHE A 1 180 ? -12.463 -1.694 4.304 1.00 91.69 180 PHE A N 1
ATOM 1497 C CA . PHE A 1 180 ? -11.323 -2.566 4.010 1.00 91.69 180 PHE A CA 1
ATOM 1498 C C . PHE A 1 180 ? -11.727 -3.792 3.204 1.00 91.69 180 PHE A C 1
ATOM 1500 O O . PHE A 1 180 ? -11.042 -4.126 2.237 1.00 91.69 180 PHE A O 1
ATOM 1507 N N . VAL A 1 181 ? -12.833 -4.436 3.573 1.00 92.81 181 VAL A N 1
ATOM 1508 C CA . VAL A 1 181 ? -13.361 -5.586 2.837 1.00 92.81 181 VAL A CA 1
ATOM 1509 C C . VAL A 1 181 ? -13.707 -5.179 1.406 1.00 92.81 181 VAL A C 1
ATOM 1511 O O . VAL A 1 181 ? -13.287 -5.860 0.476 1.00 92.81 181 VAL A O 1
ATOM 1514 N N . GLU A 1 182 ? -14.375 -4.042 1.200 1.00 94.44 182 GLU A N 1
ATOM 1515 C CA . GLU A 1 182 ? -14.724 -3.544 -0.135 1.00 94.44 182 GLU A CA 1
ATOM 1516 C C . GLU A 1 182 ? -13.482 -3.329 -1.018 1.00 94.44 182 GLU A C 1
ATOM 1518 O O . GLU A 1 182 ? -13.449 -3.761 -2.176 1.00 94.44 182 GLU A O 1
ATOM 1523 N N . ILE A 1 183 ? -12.439 -2.688 -0.478 1.00 94.12 183 ILE A N 1
ATOM 1524 C CA . ILE A 1 183 ? -11.191 -2.436 -1.212 1.00 94.12 183 ILE A CA 1
ATOM 1525 C C . ILE A 1 183 ? -10.471 -3.749 -1.538 1.00 94.12 183 ILE A C 1
ATOM 1527 O O . ILE A 1 183 ? -9.994 -3.919 -2.660 1.00 94.12 183 ILE A O 1
ATOM 1531 N N . LEU A 1 184 ? -10.407 -4.682 -0.585 1.00 92.12 184 LEU A N 1
ATOM 1532 C CA . LEU A 1 184 ? -9.765 -5.982 -0.782 1.00 92.12 184 LEU A CA 1
ATOM 1533 C C . LEU A 1 184 ? -10.503 -6.826 -1.822 1.00 92.12 184 LEU A C 1
ATOM 1535 O O . LEU A 1 184 ? -9.853 -7.367 -2.712 1.00 92.12 184 LEU A O 1
ATOM 1539 N N . CYS A 1 185 ? -11.837 -6.885 -1.769 1.00 91.44 185 CYS A N 1
ATOM 1540 C CA . CYS A 1 185 ? -12.658 -7.591 -2.755 1.00 91.44 185 CYS A CA 1
ATOM 1541 C C . CYS A 1 185 ? -12.386 -7.085 -4.177 1.00 91.44 185 CYS A C 1
ATOM 1543 O O . CYS A 1 185 ? -12.027 -7.868 -5.051 1.00 91.44 185 CYS A O 1
ATOM 1545 N N . ARG A 1 186 ? -12.437 -5.764 -4.392 1.00 91.25 186 ARG A N 1
ATOM 1546 C CA . ARG A 1 186 ? -12.105 -5.168 -5.700 1.00 91.25 186 ARG A CA 1
ATOM 1547 C C . ARG A 1 186 ? -10.644 -5.393 -6.107 1.00 91.25 186 ARG A C 1
ATOM 1549 O O . ARG A 1 186 ? -10.324 -5.463 -7.294 1.00 91.25 186 ARG A O 1
ATOM 1556 N N . GLY A 1 187 ? -9.745 -5.474 -5.128 1.00 88.81 187 GLY A N 1
ATOM 1557 C CA . GLY A 1 187 ? -8.337 -5.788 -5.347 1.00 88.81 187 GLY A CA 1
ATOM 1558 C C . GLY A 1 187 ? -8.123 -7.212 -5.850 1.00 88.81 187 GLY A C 1
ATOM 1559 O O . GLY A 1 187 ? -7.338 -7.426 -6.770 1.00 88.81 187 GLY A O 1
ATOM 1560 N N . PHE A 1 188 ? -8.858 -8.175 -5.294 1.00 88.75 188 PHE A N 1
ATOM 1561 C CA . PHE A 1 188 ? -8.851 -9.555 -5.774 1.00 88.75 188 PHE A CA 1
ATOM 1562 C C . PHE A 1 188 ? -9.380 -9.658 -7.209 1.00 88.75 188 PHE A C 1
ATOM 1564 O O . PHE A 1 188 ? -8.758 -10.326 -8.029 1.00 88.75 188 PHE A O 1
ATOM 1571 N N . ASP A 1 189 ? -10.441 -8.922 -7.549 1.00 88.62 189 ASP A N 1
ATOM 1572 C CA . ASP A 1 189 ? -10.956 -8.881 -8.926 1.00 88.62 189 ASP A CA 1
ATOM 1573 C C . ASP A 1 189 ? -9.924 -8.311 -9.914 1.00 88.62 189 ASP A C 1
ATOM 1575 O O . ASP A 1 189 ? -9.770 -8.815 -11.026 1.00 88.62 189 ASP A O 1
ATOM 1579 N N . THR A 1 190 ? -9.174 -7.283 -9.499 1.00 87.06 190 THR A N 1
ATOM 1580 C CA . THR A 1 190 ? -8.132 -6.649 -10.329 1.00 87.06 190 THR A CA 1
ATOM 1581 C C . THR A 1 190 ? -7.017 -7.626 -10.700 1.00 87.06 190 THR A C 1
ATOM 1583 O O . THR A 1 190 ? -6.495 -7.581 -11.814 1.00 87.06 190 THR A O 1
ATOM 1586 N N . TYR A 1 191 ? -6.650 -8.512 -9.777 1.00 86.94 191 TYR A N 1
ATOM 1587 C CA . TYR A 1 191 ? -5.545 -9.448 -9.945 1.00 86.94 191 TYR A CA 1
ATOM 1588 C C . TYR A 1 191 ? -6.017 -10.902 -10.100 1.00 86.94 191 TYR A C 1
ATOM 1590 O O . TYR A 1 191 ? -5.240 -11.811 -9.846 1.00 86.94 191 TYR A O 1
ATOM 1598 N N . ALA A 1 192 ? -7.243 -11.156 -10.563 1.00 84.62 192 ALA A N 1
ATOM 1599 C CA . ALA A 1 192 ? -7.838 -12.502 -10.614 1.00 84.62 192 ALA A CA 1
ATOM 1600 C C . ALA A 1 192 ? -7.070 -13.545 -11.461 1.00 84.62 192 ALA A C 1
ATOM 1602 O O . ALA A 1 192 ? -7.354 -14.743 -11.402 1.00 84.62 192 ALA A O 1
ATOM 1603 N N . ASP A 1 193 ? -6.103 -13.101 -12.261 1.00 84.19 193 ASP A N 1
ATOM 1604 C CA . ASP A 1 193 ? -5.274 -13.949 -13.104 1.00 84.19 193 ASP A CA 1
ATOM 1605 C C . ASP A 1 193 ? -4.394 -14.930 -12.299 1.00 84.19 193 ASP A C 1
ATOM 1607 O O . ASP A 1 193 ? -3.879 -14.623 -11.219 1.00 84.19 193 ASP A O 1
ATOM 1611 N N . SER A 1 194 ? -4.165 -16.117 -12.863 1.00 82.12 194 SER A N 1
ATOM 1612 C CA . SER A 1 194 ? -3.362 -17.180 -12.266 1.00 82.12 194 SER A CA 1
ATOM 1613 C C . SER A 1 194 ? -1.916 -16.774 -11.980 1.00 82.12 194 SER A C 1
ATOM 1615 O O . SER A 1 194 ? -1.306 -17.309 -11.051 1.00 82.12 194 SER A O 1
ATOM 1617 N N . GLN A 1 195 ? -1.382 -15.795 -12.707 1.00 82.88 195 GLN A N 1
ATOM 1618 C CA . GLN A 1 195 ? -0.060 -15.237 -12.428 1.00 82.88 195 GLN A CA 1
ATOM 1619 C C . GLN A 1 195 ? 0.040 -14.530 -11.068 1.00 82.88 195 GLN A C 1
ATOM 1621 O O . GLN A 1 195 ? 1.156 -14.333 -10.612 1.00 82.88 195 GLN A O 1
ATOM 1626 N N . TYR A 1 196 ? -1.080 -14.146 -10.432 1.00 89.88 196 TYR A N 1
ATOM 1627 C CA . TYR A 1 196 ? -1.116 -13.433 -9.146 1.00 89.88 196 TYR A CA 1
ATOM 1628 C C . TYR A 1 196 ? -1.524 -14.330 -7.956 1.00 89.88 196 TYR A C 1
ATOM 1630 O O . TYR A 1 196 ? -1.885 -13.842 -6.876 1.00 89.88 196 TYR A O 1
ATOM 1638 N N . LYS A 1 197 ? -1.460 -15.661 -8.114 1.00 91.19 197 LYS A N 1
ATOM 1639 C CA . LYS A 1 197 ? -1.820 -16.655 -7.081 1.00 91.19 197 LYS A CA 1
ATOM 1640 C C . LYS A 1 197 ? -1.085 -16.456 -5.745 1.00 91.19 197 LYS A C 1
ATOM 1642 O O . LYS A 1 197 ? -1.683 -16.660 -4.687 1.00 91.19 197 LYS A O 1
ATOM 1647 N N . ASN A 1 198 ? 0.203 -16.121 -5.745 1.00 92.00 198 ASN A N 1
ATOM 1648 C CA . ASN A 1 198 ? 0.966 -15.909 -4.513 1.00 92.00 198 ASN A CA 1
ATOM 1649 C C . ASN A 1 198 ? 0.626 -14.575 -3.859 1.00 92.00 198 ASN A C 1
ATOM 1651 O O . ASN A 1 198 ? 0.548 -14.522 -2.631 1.00 92.00 198 ASN A O 1
ATOM 1655 N N . PHE A 1 199 ? 0.344 -13.539 -4.651 1.00 92.56 199 PHE A N 1
ATOM 1656 C CA . PHE A 1 199 ? -0.151 -12.273 -4.118 1.00 92.56 199 PHE A CA 1
ATOM 1657 C C . PHE A 1 199 ? -1.476 -12.469 -3.360 1.00 92.56 199 PHE A C 1
ATOM 1659 O O . PHE A 1 199 ? -1.596 -12.049 -2.208 1.00 92.56 199 PHE A O 1
ATOM 1666 N N . HIS A 1 200 ? -2.413 -13.239 -3.927 1.00 91.88 200 HIS A N 1
ATOM 1667 C CA . HIS A 1 200 ? -3.672 -13.614 -3.262 1.00 91.88 200 HIS A CA 1
ATOM 1668 C C . HIS A 1 200 ? -3.439 -14.378 -1.958 1.00 91.88 200 HIS A C 1
ATOM 1670 O O . HIS A 1 200 ? -4.017 -14.047 -0.920 1.00 91.88 200 HIS A O 1
ATOM 1676 N N . LYS A 1 201 ? -2.563 -15.393 -1.988 1.00 92.69 201 LYS A N 1
ATOM 1677 C CA . LYS A 1 201 ? -2.185 -16.151 -0.784 1.00 92.69 201 LYS A CA 1
ATOM 1678 C C . LYS A 1 201 ? -1.605 -15.238 0.291 1.00 92.69 201 LYS A C 1
ATOM 1680 O O . LYS A 1 201 ? -1.838 -15.475 1.474 1.00 92.69 201 LYS A O 1
ATOM 1685 N N . HIS A 1 202 ? -0.837 -14.227 -0.104 1.00 92.94 202 HIS A N 1
ATOM 1686 C CA . HIS A 1 202 ? -0.218 -13.292 0.825 1.00 92.94 202 HIS A CA 1
ATOM 1687 C C . HIS A 1 202 ? -1.247 -12.374 1.485 1.00 92.94 202 HIS A C 1
ATOM 1689 O O . HIS A 1 202 ? -1.245 -12.262 2.708 1.00 92.94 202 HIS A O 1
ATOM 1695 N N . ILE A 1 203 ? -2.187 -11.817 0.714 1.00 91.12 203 ILE A N 1
ATOM 1696 C CA . ILE A 1 203 ? -3.326 -11.069 1.269 1.00 91.12 203 ILE A CA 1
ATOM 1697 C C . ILE A 1 203 ? -4.121 -11.955 2.240 1.00 91.12 203 ILE A C 1
ATOM 1699 O O . ILE A 1 203 ? -4.406 -11.540 3.360 1.00 91.12 203 ILE A O 1
ATOM 1703 N N . GLY A 1 204 ? -4.417 -13.203 1.861 1.00 90.00 204 GLY A N 1
ATOM 1704 C CA . GLY A 1 204 ? -5.133 -14.143 2.727 1.00 90.00 204 GLY A CA 1
ATOM 1705 C C . GLY A 1 204 ? -4.406 -14.436 4.046 1.00 90.00 204 GLY A C 1
ATOM 1706 O O . GLY A 1 204 ? -5.043 -14.520 5.092 1.00 90.00 204 GLY A O 1
ATOM 1707 N N . LYS A 1 205 ? -3.070 -14.543 4.026 1.00 89.62 205 LYS A N 1
ATOM 1708 C CA . LYS A 1 205 ? -2.255 -14.682 5.248 1.00 89.62 205 LYS A CA 1
ATOM 1709 C C . LYS A 1 205 ? -2.249 -13.423 6.108 1.00 89.62 205 LYS A C 1
ATOM 1711 O O . LYS A 1 205 ? -2.130 -13.547 7.315 1.00 89.62 205 LYS A O 1
ATOM 1716 N N . MET A 1 206 ? -2.329 -12.245 5.497 1.00 87.00 206 MET A N 1
ATOM 1717 C CA . MET A 1 206 ? -2.350 -10.967 6.207 1.00 87.00 206 MET A CA 1
ATOM 1718 C C . MET A 1 206 ? -3.676 -10.740 6.951 1.00 87.00 206 MET A C 1
ATOM 1720 O O . MET A 1 206 ? -3.684 -10.066 7.972 1.00 87.00 206 MET A O 1
ATOM 1724 N N . ILE A 1 207 ? -4.785 -11.280 6.434 1.00 85.19 207 ILE A N 1
ATOM 1725 C CA . ILE A 1 207 ? -6.122 -11.176 7.046 1.00 85.19 207 ILE A CA 1
ATOM 1726 C C . ILE A 1 207 ? -6.315 -12.187 8.190 1.00 85.19 207 ILE A C 1
ATOM 1728 O O . ILE A 1 207 ? -7.125 -11.945 9.083 1.00 85.19 207 ILE A O 1
ATOM 1732 N N . ARG A 1 208 ? -5.618 -13.328 8.135 1.00 76.00 208 ARG A N 1
ATOM 1733 C CA . ARG A 1 208 ? -5.750 -14.431 9.095 1.00 76.00 208 ARG A CA 1
ATOM 1734 C C . ARG A 1 208 ? -5.042 -14.148 10.416 1.00 76.00 208 ARG A C 1
ATOM 1736 O O . ARG A 1 208 ? -5.647 -14.512 11.448 1.00 76.00 208 ARG A O 1
#

Sequence (208 aa):
FYTYTRQLLKQTIDIVYKYGNYNETLFIINHVLRCPPGIHQWATNFVRFLLPTSFDILCSPMYIRYVAHFLATLLFPIKNRDIFLQNWLGENGETIPQISTINTVKNQQQWMLIDADGQERAALLRWDTLNEDDLIAILNQFNLNYLMNVLFSLNEQINQKQQNVSYENTLRILAILDLFVEILCRGFDTYADSQYKNFHKHIGKMIR

Foldseek 3Di:
DVVVVLVVVLVVLVVCVVPHDLVSLLVLLLVLQLAFAPSLVRSLSSHADDADPAPCSLLDPVNLVSVLSLLLSLLAQNPCSVVVVCVVCDVVNPPDDDPDDDDDDDDPPQDFDQDPVRDTDGPVPRRRDYALSSSLSNVVSDQLVSSVCNLVVVVVVCVVVPNPPPPVSVVSSVVSVVSVVVSVVSSCVNVVDPRNVVSVVSVVVSVD